Protein 2VM9 (pdb70)

Structure (mmCIF, N/CA/C/O backbone):
data_2VM9
#
_entry.id   2VM9
#
_cell.length_a   81.833
_cell.length_b   81.833
_cell.length_c   257.823
_cell.angle_alpha   90.00
_cell.angle_beta   90.00
_cell.angle_gamma   120.00
#
_symmetry.space_group_name_H-M   'H 3 2'
#
loop_
_entity.id
_entity.type
_entity.pdbx_description
1 polymer DISCOIDIN-2
2 non-polymer 'CALCIUM ION'
3 non-polymer (4S)-2-METHYL-2,4-PENTANEDIOL
4 non-polymer 'PHOSPHATE ION'
5 non-polymer 'CHLORIDE ION'
6 water water
#
loop_
_atom_site.group_PDB
_atom_site.id
_atom_site.type_symbol
_atom_site.label_atom_id
_atom_site.label_alt_id
_atom_site.label_comp_id
_atom_site.label_asym_id
_atom_site.label_entity_id
_atom_site.label_seq_id
_atom_site.pdbx_PDB_ins_code
_atom_site.Cartn_x
_atom_site.Cartn_y
_atom_site.Cartn_z
_atom_site.occupancy
_atom_site.B_iso_or_equiv
_atom_site.auth_seq_id
_atom_site.auth_comp_id
_atom_site.auth_asym_id
_atom_site.auth_atom_id
_atom_site.pdbx_PDB_model_num
ATOM 1 N N . GLY A 1 6 ? 15.904 14.819 58.668 1.00 26.17 6 GLY A N 1
ATOM 2 C CA . GLY A 1 6 ? 15.269 14.077 57.534 1.00 24.96 6 GLY A CA 1
ATOM 3 C C . GLY A 1 6 ? 15.235 12.564 57.694 1.00 23.56 6 GLY A C 1
ATOM 4 O O . GLY A 1 6 ? 15.304 11.816 56.708 1.00 26.00 6 GLY A O 1
ATOM 5 N N . SER A 1 7 ? 15.200 12.088 58.927 1.00 21.05 7 SER A N 1
ATOM 6 C CA . SER A 1 7 ? 14.787 10.709 59.151 1.00 17.54 7 SER A CA 1
ATOM 7 C C . SER A 1 7 ? 13.552 10.841 60.023 1.00 15.19 7 SER A C 1
ATOM 8 O O . SER A 1 7 ? 13.283 11.915 60.566 1.00 15.72 7 SER A O 1
ATOM 11 N N . VAL A 1 8 ? 12.790 9.766 60.150 1.00 11.75 8 VAL A N 1
ATOM 12 C CA . VAL A 1 8 ? 11.575 9.782 60.967 1.00 9.83 8 VAL A CA 1
ATOM 13 C C . VAL A 1 8 ? 11.889 9.148 62.324 1.00 8.41 8 VAL A C 1
ATOM 14 O O . VAL A 1 8 ? 12.440 8.058 62.361 1.00 8.87 8 VAL A O 1
ATOM 18 N N . SER A 1 9 ? 11.508 9.822 63.410 1.00 7.81 9 SER A N 1
ATOM 19 C CA A SER A 1 9 ? 11.583 9.285 64.767 0.70 7.11 9 SER A CA 1
ATOM 20 C CA B SER A 1 9 ? 11.593 9.249 64.754 0.30 7.21 9 SER A CA 1
ATOM 21 C C . SER A 1 9 ? 10.325 8.435 64.965 1.00 7.31 9 SER A C 1
ATOM 22 O O . SER A 1 9 ? 9.243 8.978 65.175 1.00 7.46 9 SER A O 1
ATOM 27 N N . CYS A 1 10 ? 10.466 7.119 64.858 1.00 6.62 10 CYS A N 1
ATOM 28 C CA . CYS A 1 10 ? 9.306 6.231 64.789 1.00 6.74 10 CYS A CA 1
ATOM 29 C C . CYS A 1 10 ? 8.450 6.252 66.051 1.00 6.81 10 CYS A C 1
ATOM 30 O O . CYS A 1 10 ? 7.238 6.370 65.955 1.00 7.11 10 CYS A O 1
ATOM 33 N N . LEU A 1 11 ? 9.072 6.104 67.225 1.00 6.53 11 LEU A N 1
ATOM 34 C CA . LEU A 1 11 ? 8.301 6.072 68.471 1.00 7.42 11 LEU A CA 1
ATOM 35 C C . LEU A 1 11 ? 7.682 7.441 68.762 1.00 7.34 11 LEU A C 1
ATOM 36 O O . LEU A 1 11 ? 6.536 7.514 69.201 1.00 7.29 11 LEU A O 1
ATOM 41 N N . ALA A 1 12 ? 8.416 8.520 68.471 1.00 6.94 12 ALA A N 1
ATOM 42 C CA . ALA A 1 12 ? 7.913 9.873 68.749 1.00 8.12 12 ALA A CA 1
ATOM 43 C C . ALA A 1 12 ? 6.626 10.099 67.963 1.00 8.00 12 ALA A C 1
ATOM 44 O O . ALA A 1 12 ? 5.709 10.747 68.445 1.00 8.14 12 ALA A O 1
ATOM 46 N N . ASN A 1 13 ? 6.578 9.536 66.760 1.00 7.26 13 ASN A N 1
ATOM 47 C CA . ASN A 1 13 ? 5.433 9.707 65.877 1.00 6.95 13 ASN A CA 1
ATOM 48 C C . ASN A 1 13 ? 4.372 8.624 66.034 1.00 7.77 13 ASN A C 1
ATOM 49 O O . ASN A 1 13 ? 3.387 8.600 65.277 1.00 7.38 13 ASN A O 1
ATOM 54 N N . ALA A 1 14 ? 4.561 7.745 67.020 1.00 7.42 14 ALA A N 1
ATOM 55 C CA . ALA A 1 14 ? 3.616 6.661 67.315 1.00 7.75 14 ALA A CA 1
ATOM 56 C C . ALA A 1 14 ? 3.395 5.741 66.091 1.00 8.04 14 ALA A C 1
ATOM 57 O O . ALA A 1 14 ? 2.277 5.375 65.753 1.00 8.35 14 ALA A O 1
ATOM 59 N N . LEU A 1 15 ? 4.481 5.406 65.402 1.00 7.24 15 LEU A N 1
ATOM 60 C CA . LEU A 1 15 ? 4.381 4.603 64.179 1.00 7.10 15 LEU A CA 1
ATOM 61 C C . LEU A 1 15 ? 4.546 3.099 64.407 1.00 7.96 15 LEU A C 1
ATOM 62 O O . LEU A 1 15 ? 4.266 2.301 63.499 1.00 9.28 15 LEU A O 1
ATOM 67 N N . LEU A 1 16 ? 5.048 2.708 65.575 1.00 6.79 16 LEU A N 1
ATOM 68 C CA . LEU A 1 16 ? 5.354 1.303 65.816 1.00 7.20 16 LEU A CA 1
ATOM 69 C C . LEU A 1 16 ? 4.648 0.801 67.071 1.00 8.11 16 LEU A C 1
ATOM 70 O O . LEU A 1 16 ? 4.526 1.538 68.039 1.00 10.35 16 LEU A O 1
ATOM 75 N N . ASN A 1 17 ? 4.159 -0.431 67.028 1.00 8.04 17 ASN A N 1
ATOM 76 C CA . ASN A 1 17 ? 3.644 -1.114 68.207 1.00 7.86 17 ASN A CA 1
ATOM 77 C C . ASN A 1 17 ? 4.882 -1.641 68.963 1.00 7.82 17 ASN A C 1
ATOM 78 O O . ASN A 1 17 ? 5.837 -2.108 68.323 1.00 7.33 17 ASN A O 1
ATOM 83 N N . LEU A 1 18 ? 4.868 -1.562 70.292 1.00 6.51 18 LEU A N 1
ATOM 84 C CA . LEU A 1 18 ? 5.980 -2.111 71.108 1.00 6.60 18 LEU A CA 1
ATOM 85 C C . LEU A 1 18 ? 5.472 -3.253 71.974 1.00 6.66 18 LEU A C 1
ATOM 86 O O . LEU A 1 18 ? 4.357 -3.194 72.527 1.00 6.86 18 LEU A O 1
ATOM 91 N N . ARG A 1 19 ? 6.299 -4.275 72.117 1.00 5.90 19 ARG A N 1
ATOM 92 C CA . ARG A 1 19 ? 5.993 -5.386 73.004 1.00 6.53 19 ARG A CA 1
ATOM 93 C C . ARG A 1 19 ? 7.255 -5.801 73.739 1.00 6.17 19 ARG A C 1
ATOM 94 O O . ARG A 1 19 ? 8.208 -6.292 73.122 1.00 7.20 19 ARG A O 1
ATOM 102 N N . SER A 1 20 ? 7.259 -5.653 75.053 1.00 6.67 20 SER A N 1
ATOM 103 C CA . SER A 1 20 ? 8.394 -6.146 75.845 1.00 5.70 20 SER A CA 1
ATOM 104 C C . SER A 1 20 ? 8.233 -7.628 76.224 1.00 6.26 20 SER A C 1
ATOM 105 O O . SER A 1 20 ? 7.116 -8.187 76.260 1.00 5.67 20 SER A O 1
ATOM 108 N N . SER A 1 21 ? 9.368 -8.242 76.564 1.00 5.88 21 SER A N 1
ATOM 109 C CA . SER A 1 21 ? 9.419 -9.606 77.061 1.00 5.51 21 SER A CA 1
ATOM 110 C C . SER A 1 21 ? 8.716 -9.644 78.444 1.00 6.33 21 SER A C 1
ATOM 111 O O . SER A 1 21 ? 7.778 -10.417 78.657 1.00 5.98 21 SER A O 1
ATOM 114 N N . THR A 1 22 ? 9.192 -8.815 79.381 1.00 5.39 22 THR A N 1
ATOM 115 C CA . THR A 1 22 ? 8.574 -8.680 80.708 1.00 4.91 22 THR A CA 1
ATOM 116 C C . THR A 1 22 ? 8.720 -7.210 81.118 1.00 5.27 22 THR A C 1
ATOM 117 O O . THR A 1 22 ? 9.574 -6.482 80.555 1.00 4.66 22 THR A O 1
ATOM 121 N N . ASP A 1 23 ? 7.900 -6.808 82.093 1.00 5.34 23 ASP A N 1
ATOM 122 C CA . ASP A 1 23 ? 7.900 -5.439 82.654 1.00 4.88 23 ASP A CA 1
ATOM 123 C C . ASP A 1 23 ? 7.990 -5.598 84.163 1.00 5.42 23 ASP A C 1
ATOM 124 O O . ASP A 1 23 ? 7.255 -6.398 84.746 1.00 4.78 23 ASP A O 1
ATOM 129 N N . TYR A 1 24 ? 8.851 -4.814 84.809 1.00 4.49 24 TYR A N 1
ATOM 130 C CA . TYR A 1 24 ? 8.888 -4.868 86.269 1.00 5.37 24 TYR A CA 1
ATOM 131 C C . TYR A 1 24 ? 7.477 -4.707 86.848 1.00 5.14 24 TYR A C 1
ATOM 132 O O . TYR A 1 24 ? 7.082 -5.398 87.800 1.00 5.60 24 TYR A O 1
ATOM 141 N N . ASN A 1 25 ? 6.728 -3.777 86.254 1.00 5.17 25 ASN A N 1
ATOM 142 C CA . ASN A 1 25 ? 5.267 -3.735 86.351 1.00 4.76 25 ASN A CA 1
ATOM 143 C C . ASN A 1 25 ? 4.823 -2.707 85.311 1.00 4.27 25 ASN A C 1
ATOM 144 O O . ASN A 1 25 ? 5.633 -2.244 84.513 1.00 3.79 25 ASN A O 1
ATOM 149 N N . ALA A 1 26 ? 3.533 -2.391 85.279 1.00 4.70 26 ALA A N 1
ATOM 150 C CA . ALA A 1 26 ? 3.013 -1.537 84.191 1.00 3.93 26 ALA A CA 1
ATOM 151 C C . ALA A 1 26 ? 3.593 -0.135 84.303 1.00 4.03 26 ALA A C 1
ATOM 152 O O . ALA A 1 26 ? 3.748 0.547 83.297 1.00 4.03 26 ALA A O 1
ATOM 154 N N . ASP A 1 27 ? 3.912 0.308 85.527 1.00 4.63 27 ASP A N 1
ATOM 155 C CA . ASP A 1 27 ? 4.591 1.590 85.677 1.00 4.49 27 ASP A CA 1
ATOM 156 C C . ASP A 1 27 ? 6.078 1.588 85.224 1.00 4.39 27 ASP A C 1
ATOM 157 O O . ASP A 1 27 ? 6.725 2.619 85.274 1.00 4.55 27 ASP A O 1
ATOM 162 N N . HIS A 1 28 ? 6.566 0.446 84.721 1.00 4.06 28 HIS A N 1
ATOM 163 C CA . HIS A 1 28 ? 7.897 0.366 84.089 1.00 4.51 28 HIS A CA 1
ATOM 164 C C . HIS A 1 28 ? 7.772 -0.190 82.655 1.00 4.75 28 HIS A C 1
ATOM 165 O O . HIS A 1 28 ? 8.737 -0.747 82.111 1.00 5.04 28 HIS A O 1
ATOM 172 N N . GLY A 1 29 ? 6.600 -0.013 82.034 1.00 4.56 29 GLY A N 1
ATOM 173 C CA . GLY A 1 29 ? 6.334 -0.626 80.713 1.00 4.77 29 GLY A CA 1
ATOM 174 C C . GLY A 1 29 ? 6.968 0.092 79.532 1.00 3.86 29 GLY A C 1
ATOM 175 O O . GLY A 1 29 ? 7.534 1.188 79.683 1.00 4.09 29 GLY A O 1
ATOM 176 N N . VAL A 1 30 ? 6.848 -0.511 78.348 1.00 4.09 30 VAL A N 1
ATOM 177 C CA . VAL A 1 30 ? 7.415 0.076 77.124 1.00 4.59 30 VAL A CA 1
ATOM 178 C C . VAL A 1 30 ? 6.835 1.452 76.802 1.00 4.71 30 VAL A C 1
ATOM 179 O O . VAL A 1 30 ? 7.462 2.230 76.100 1.00 5.53 30 VAL A O 1
ATOM 183 N N . LYS A 1 31 ? 5.648 1.766 77.335 1.00 4.88 31 LYS A N 1
ATOM 184 C CA . LYS A 1 31 ? 5.052 3.073 77.099 1.00 5.12 31 LYS A CA 1
ATOM 185 C C . LYS A 1 31 ? 5.941 4.188 77.714 1.00 5.25 31 LYS A C 1
ATOM 186 O O . LYS A 1 31 ? 5.818 5.369 77.350 1.00 6.41 31 LYS A O 1
ATOM 192 N N . ASN A 1 32 ? 6.862 3.802 78.602 1.00 4.62 32 ASN A N 1
ATOM 193 C CA . ASN A 1 32 ? 7.761 4.787 79.235 1.00 5.50 32 ASN A CA 1
ATOM 194 C C . ASN A 1 32 ? 9.165 4.769 78.616 1.00 5.64 32 ASN A C 1
ATOM 195 O O . ASN A 1 32 ? 10.123 5.262 79.228 1.00 5.94 32 ASN A O 1
ATOM 200 N N . SER A 1 33 ? 9.275 4.213 77.412 1.00 5.76 33 SER A N 1
ATOM 201 C CA . SER A 1 33 ? 10.600 3.921 76.859 1.00 5.92 33 SER A CA 1
ATOM 202 C C . SER A 1 33 ? 11.100 4.899 75.802 1.00 6.06 33 SER A C 1
ATOM 203 O O . SER A 1 33 ? 12.203 4.721 75.299 1.00 5.89 33 SER A O 1
ATOM 206 N N . ILE A 1 34 ? 10.302 5.883 75.412 1.00 5.12 34 ILE A N 1
ATOM 207 C CA . ILE A 1 34 ? 10.803 6.772 74.355 1.00 6.52 34 ILE A CA 1
ATOM 208 C C . ILE A 1 34 ? 12.061 7.536 74.794 1.00 5.82 34 ILE A C 1
ATOM 209 O O . ILE A 1 34 ? 12.189 7.961 75.960 1.00 4.34 34 ILE A O 1
ATOM 214 N N . LEU A 1 35 ? 12.979 7.714 73.852 1.00 5.43 35 LEU A N 1
ATOM 215 C CA . LEU A 1 35 ? 14.174 8.539 74.060 1.00 6.29 35 LEU A CA 1
ATOM 216 C C . LEU A 1 35 ? 13.791 9.849 74.737 1.00 6.05 35 LEU A C 1
ATOM 217 O O . LEU A 1 35 ? 12.809 10.505 74.315 1.00 6.26 35 LEU A O 1
ATOM 222 N N . ASN A 1 36 ? 14.546 10.212 75.783 1.00 6.60 36 ASN A N 1
ATOM 223 C CA . ASN A 1 36 ? 14.366 11.465 76.546 1.00 7.20 36 ASN A CA 1
ATOM 224 C C . ASN A 1 36 ? 13.060 11.559 77.361 1.00 7.31 36 ASN A C 1
ATOM 225 O O . ASN A 1 36 ? 12.702 12.633 77.893 1.00 7.79 36 ASN A O 1
ATOM 230 N N . PHE A 1 37 ? 12.357 10.433 77.457 1.00 6.88 37 PHE A N 1
ATOM 231 C CA . PHE A 1 37 ? 11.157 10.368 78.276 1.00 6.27 37 PHE A CA 1
ATOM 232 C C . PHE A 1 37 ? 11.463 10.882 79.665 1.00 7.47 37 PHE A C 1
ATOM 233 O O . PHE A 1 37 ? 12.439 10.461 80.294 1.00 6.67 37 PHE A O 1
ATOM 241 N N A SER A 1 38 ? 10.639 11.804 80.148 0.50 7.00 38 SER A N 1
ATOM 242 N N B SER A 1 38 ? 10.603 11.784 80.131 0.50 7.18 38 SER A N 1
ATOM 243 C CA A SER A 1 38 ? 10.765 12.256 81.525 0.50 7.33 38 SER A CA 1
ATOM 244 C CA B SER A 1 38 ? 10.738 12.412 81.432 0.50 7.64 38 SER A CA 1
ATOM 245 C C A SER A 1 38 ? 9.395 12.662 82.028 0.50 7.73 38 SER A C 1
ATOM 246 C C B SER A 1 38 ? 9.323 12.550 81.995 0.50 8.01 38 SER A C 1
ATOM 247 O O A SER A 1 38 ? 8.556 13.157 81.262 0.50 8.11 38 SER A O 1
ATOM 248 O O B SER A 1 38 ? 8.364 12.710 81.225 0.50 8.51 38 SER A O 1
ATOM 253 N N . ASN A 1 39 ? 9.161 12.446 83.311 1.00 6.79 39 ASN A N 1
ATOM 254 C CA . ASN A 1 39 ? 7.843 12.731 83.869 1.00 6.93 39 ASN A CA 1
ATOM 255 C C . ASN A 1 39 ? 7.988 13.635 85.102 1.00 7.87 39 ASN A C 1
ATOM 256 O O . ASN A 1 39 ? 8.938 14.451 85.146 1.00 8.11 39 ASN A O 1
ATOM 261 N N . SER A 1 40 ? 7.077 13.548 86.064 1.00 8.83 40 SER A N 1
ATOM 262 C CA . SER A 1 40 ? 7.102 14.510 87.160 1.00 9.97 40 SER A CA 1
ATOM 263 C C . SER A 1 40 ? 8.388 14.386 87.973 1.00 12.11 40 SER A C 1
ATOM 264 O O . SER A 1 40 ? 8.880 13.271 88.220 1.00 11.01 40 SER A O 1
ATOM 267 N N . LYS A 1 41 ? 8.921 15.535 88.385 1.00 13.94 41 LYS A N 1
ATOM 268 C CA . LYS A 1 41 ? 10.047 15.529 89.321 1.00 17.22 41 LYS A CA 1
ATOM 269 C C . LYS A 1 41 ? 9.624 15.449 90.789 1.00 18.66 41 LYS A C 1
ATOM 270 O O . LYS A 1 41 ? 10.485 15.336 91.672 1.00 20.17 41 LYS A O 1
ATOM 276 N N . ASP A 1 42 ? 8.315 15.436 91.037 1.00 18.67 42 ASP A N 1
ATOM 277 C CA . ASP A 1 42 ? 7.765 15.315 92.365 1.00 19.91 42 ASP A CA 1
ATOM 278 C C . ASP A 1 42 ? 8.255 14.018 93.006 1.00 20.55 42 ASP A C 1
ATOM 279 O O . ASP A 1 42 ? 7.850 12.922 92.616 1.00 20.41 42 ASP A O 1
ATOM 284 N N . ALA A 1 43 ? 9.135 14.142 93.998 1.00 21.30 43 ALA A N 1
ATOM 285 C CA . ALA A 1 43 ? 9.706 12.953 94.634 1.00 21.73 43 ALA A CA 1
ATOM 286 C C . ALA A 1 43 ? 8.727 12.231 95.576 1.00 21.47 43 ALA A C 1
ATOM 287 O O . ALA A 1 43 ? 9.010 11.114 96.060 1.00 23.43 43 ALA A O 1
ATOM 289 N N . SER A 1 44 ? 7.563 12.828 95.799 1.00 20.27 44 SER A N 1
ATOM 290 C CA . SER A 1 44 ? 6.573 12.293 96.738 1.00 19.15 44 SER A CA 1
ATOM 291 C C . SER A 1 44 ? 5.595 11.271 96.156 1.00 17.94 44 SER A C 1
ATOM 292 O O . SER A 1 44 ? 4.751 10.717 96.871 1.00 17.27 44 SER A O 1
ATOM 295 N N . ARG A 1 45 ? 5.684 11.038 94.852 1.00 16.17 45 ARG A N 1
ATOM 296 C CA . ARG A 1 45 ? 4.801 10.083 94.207 1.00 14.84 45 ARG A CA 1
ATOM 297 C C . ARG A 1 45 ? 5.535 9.471 93.024 1.00 13.86 45 ARG A C 1
ATOM 298 O O . ARG A 1 45 ? 6.418 10.102 92.444 1.00 15.10 45 ARG A O 1
ATOM 306 N N . PHE A 1 46 ? 5.165 8.246 92.683 1.00 11.49 46 PHE A N 1
ATOM 307 C CA . PHE A 1 46 ? 5.800 7.529 91.586 1.00 10.11 46 PHE A CA 1
ATOM 308 C C . PHE A 1 46 ? 4.824 7.476 90.413 1.00 9.33 46 PHE A C 1
ATOM 309 O O . PHE A 1 46 ? 3.769 6.851 90.501 1.00 9.71 46 PHE A O 1
ATOM 317 N N . ASP A 1 47 ? 5.184 8.152 89.328 1.00 7.45 47 ASP A N 1
ATOM 318 C CA . ASP A 1 47 ? 4.341 8.186 88.141 1.00 6.41 47 ASP A CA 1
ATOM 319 C C . ASP A 1 47 ? 4.880 7.274 87.021 1.00 6.27 47 ASP A C 1
ATOM 320 O O . ASP A 1 47 ? 4.391 7.311 85.880 1.00 6.44 47 ASP A O 1
ATOM 325 N N . GLY A 1 48 ? 5.866 6.459 87.365 1.00 6.07 48 GLY A N 1
ATOM 326 C CA . GLY A 1 48 ? 6.468 5.524 86.426 1.00 5.63 48 GLY A CA 1
ATOM 327 C C . GLY A 1 48 ? 7.954 5.780 86.259 1.00 5.35 48 GLY A C 1
ATOM 328 O O . GLY A 1 48 ? 8.434 6.903 86.469 1.00 5.05 48 GLY A O 1
ATOM 329 N N . SER A 1 49 ? 8.692 4.725 85.888 1.00 4.53 49 SER A N 1
ATOM 330 C CA . SER A 1 49 ? 10.114 4.860 85.611 1.00 4.41 49 SER A CA 1
ATOM 331 C C . SER A 1 49 ? 10.278 5.642 84.317 1.00 4.79 49 SER A C 1
ATOM 332 O O . SER A 1 49 ? 9.448 5.537 83.374 1.00 4.84 49 SER A O 1
ATOM 335 N N . GLU A 1 50 ? 11.353 6.408 84.260 1.00 5.06 50 GLU A N 1
ATOM 336 C CA . GLU A 1 50 ? 11.740 7.063 83.013 1.00 4.49 50 GLU A CA 1
ATOM 337 C C . GLU A 1 5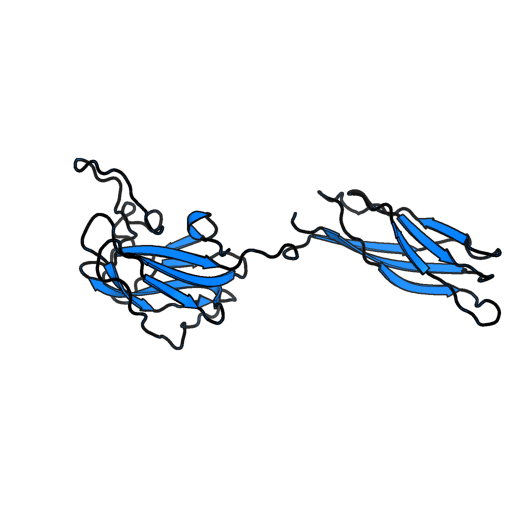0 ? 12.551 6.065 82.173 1.00 4.30 50 GLU A C 1
ATOM 338 O O . GLU A 1 50 ? 13.759 6.248 81.902 1.00 4.65 50 GLU A O 1
ATOM 344 N N . SER A 1 51 ? 11.893 4.962 81.820 1.00 4.65 51 SER A N 1
ATOM 345 C CA . SER A 1 51 ? 12.502 3.852 81.085 1.00 4.92 51 SER A CA 1
ATOM 346 C C . SER A 1 51 ? 11.446 2.756 80.938 1.00 4.99 51 SER A C 1
ATOM 347 O O . SER A 1 51 ? 10.488 2.690 81.712 1.00 5.18 51 SER A O 1
ATOM 350 N N . TRP A 1 52 ? 11.656 1.863 79.980 1.00 3.80 52 TRP A N 1
ATOM 351 C CA . TRP A 1 52 ? 11.114 0.508 80.157 1.00 3.93 52 TRP A CA 1
ATOM 352 C C . TRP A 1 52 ? 12.082 -0.188 81.123 1.00 4.56 52 TRP A C 1
ATOM 353 O O . TRP A 1 52 ? 13.312 -0.046 80.982 1.00 5.40 52 TRP A O 1
ATOM 364 N N . SER A 1 53 ? 11.554 -0.957 82.075 1.00 3.85 53 SER A N 1
ATOM 365 C CA . SER A 1 53 ? 12.432 -1.816 82.905 1.00 4.39 53 SER A CA 1
ATOM 366 C C . SER A 1 53 ? 11.855 -3.233 82.914 1.00 4.23 53 SER A C 1
ATOM 367 O O . SER A 1 53 ? 10.652 -3.407 83.213 1.00 4.89 53 SER 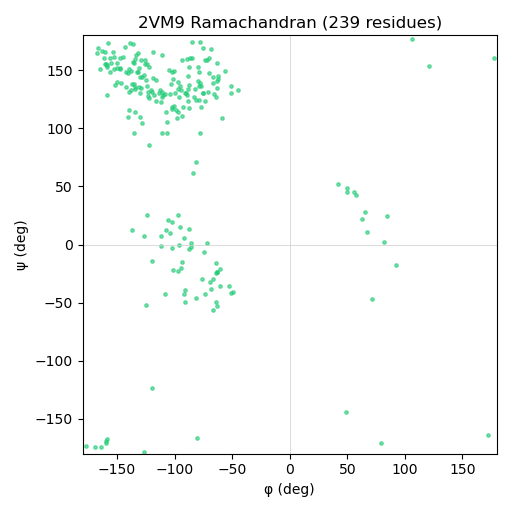A O 1
ATOM 370 N N . SER A 1 54 ? 12.695 -4.236 82.630 1.00 4.70 54 SER A N 1
ATOM 371 C CA . SER A 1 54 ? 12.216 -5.618 82.578 1.00 4.93 54 SER A CA 1
ATOM 372 C C . SER A 1 54 ? 11.813 -6.102 83.980 1.00 4.94 54 SER A C 1
ATOM 373 O O . SER A 1 54 ? 12.113 -5.463 84.988 1.00 4.55 54 SER A O 1
ATOM 376 N N . SER A 1 55 ? 11.144 -7.250 84.038 1.00 5.69 55 SER A N 1
ATOM 377 C CA . SER A 1 55 ? 10.938 -7.898 85.328 1.00 5.97 55 SER A CA 1
ATOM 378 C C . SER A 1 55 ? 12.060 -8.898 85.651 1.00 6.32 55 SER A C 1
ATOM 379 O O . SER A 1 55 ? 12.659 -8.870 86.735 1.00 7.05 55 SER A O 1
ATOM 382 N N . VAL A 1 56 ? 12.340 -9.763 84.688 1.00 6.14 56 VAL A N 1
ATOM 383 C CA . VAL A 1 56 ? 13.398 -10.779 84.778 1.00 6.16 56 VAL A CA 1
ATOM 384 C C . VAL A 1 56 ? 14.710 -10.177 84.304 1.00 6.07 56 VAL A C 1
ATOM 385 O O . VAL A 1 56 ? 14.744 -9.452 83.317 1.00 6.22 56 VAL A O 1
ATOM 389 N N . LEU A 1 57 ? 15.784 -10.470 85.035 1.00 5.54 57 LEU A N 1
ATOM 390 C CA . LEU A 1 57 ? 17.108 -10.022 84.642 1.00 5.60 57 LEU A CA 1
ATOM 391 C C . LEU A 1 57 ? 17.853 -11.237 84.126 1.00 5.84 57 LEU A C 1
ATOM 392 O O . LEU A 1 57 ? 18.223 -12.135 84.888 1.00 6.67 57 LEU A O 1
ATOM 397 N N . ASP A 1 58 ? 17.988 -11.288 82.817 1.00 5.93 58 ASP A N 1
ATOM 398 C CA . ASP A 1 58 ? 18.774 -12.332 82.157 1.00 6.84 58 ASP A CA 1
ATOM 399 C C . ASP A 1 58 ? 19.130 -11.820 80.765 1.00 6.68 58 ASP A C 1
ATOM 400 O O . ASP A 1 58 ? 18.915 -10.642 80.490 1.00 7.31 58 ASP A O 1
ATOM 405 N N . LYS A 1 59 ? 19.652 -12.701 79.902 1.00 6.67 59 LYS A N 1
ATOM 406 C CA . LYS A 1 59 ? 20.059 -12.277 78.546 1.00 7.36 59 LYS A CA 1
ATOM 407 C C . LYS A 1 59 ? 18.986 -12.506 77.485 1.00 7.42 59 LYS A C 1
ATOM 408 O O . LYS A 1 59 ? 19.262 -12.393 76.272 1.00 8.70 59 LYS A O 1
ATOM 414 N N . ASN A 1 60 ? 17.756 -12.749 77.947 1.00 7.07 60 ASN A N 1
ATOM 415 C CA . ASN A 1 60 ? 16.618 -13.115 77.086 1.00 7.48 60 ASN A CA 1
ATOM 416 C C . ASN A 1 60 ? 15.514 -12.057 76.985 1.00 6.55 60 ASN A C 1
ATOM 417 O O . ASN A 1 60 ? 14.433 -12.338 76.439 1.00 6.58 60 ASN A O 1
ATOM 422 N N . GLN A 1 61 ? 15.751 -10.877 77.556 1.00 5.25 61 GLN A N 1
ATOM 423 C CA . GLN A 1 61 ? 14.726 -9.819 77.541 1.00 5.37 61 GLN A CA 1
ATOM 424 C C . GLN A 1 61 ? 14.815 -9.042 76.230 1.00 5.19 61 GLN A C 1
ATOM 425 O O . GLN A 1 61 ? 15.833 -9.082 75.547 1.00 4.68 61 GLN A O 1
ATOM 431 N N . PHE A 1 62 ? 13.745 -8.335 75.879 1.00 4.96 62 PHE A N 1
ATOM 432 C CA . PHE A 1 62 ? 13.730 -7.604 74.610 1.00 4.95 62 PHE A CA 1
ATOM 433 C C . PHE A 1 62 ? 12.569 -6.651 74.579 1.00 5.49 62 PHE A C 1
ATOM 434 O O . PHE A 1 62 ? 11.633 -6.797 75.360 1.00 5.54 62 PHE A O 1
ATOM 442 N N . ILE A 1 63 ? 12.622 -5.713 73.635 1.00 4.62 63 ILE A N 1
ATOM 443 C CA . ILE A 1 63 ? 11.401 -5.060 73.154 1.00 5.07 63 ILE A CA 1
ATOM 444 C C . ILE A 1 63 ? 11.361 -5.292 71.652 1.00 5.17 63 ILE A C 1
ATOM 445 O O . ILE A 1 63 ? 12.362 -5.068 70.957 1.00 4.95 63 ILE A O 1
ATOM 450 N N . VAL A 1 64 ? 10.209 -5.740 71.170 1.00 5.90 64 VAL A N 1
ATOM 451 C CA . VAL A 1 64 ? 9.932 -5.843 69.741 1.00 6.00 64 VAL A CA 1
ATOM 452 C C . VAL A 1 64 ? 9.158 -4.601 69.336 1.00 6.31 64 VAL A C 1
ATOM 453 O O . VAL A 1 64 ? 8.225 -4.203 70.040 1.00 6.09 64 VAL A O 1
ATOM 457 N N . ALA A 1 65 ? 9.571 -3.995 68.223 1.00 5.43 65 ALA A N 1
ATOM 458 C CA . ALA A 1 65 ? 8.870 -2.858 67.615 1.00 6.23 65 ALA A CA 1
ATOM 459 C C . ALA A 1 65 ? 8.404 -3.286 66.238 1.00 7.33 65 ALA A C 1
ATOM 460 O O . ALA A 1 65 ? 9.206 -3.813 65.450 1.00 8.02 65 ALA A O 1
ATOM 462 N N . GLY A 1 66 ? 7.120 -3.096 65.939 1.00 6.73 66 GLY A N 1
ATOM 463 C CA . GLY A 1 66 ? 6.626 -3.599 64.673 1.00 7.06 66 GLY A CA 1
ATOM 464 C C . GLY A 1 66 ? 5.519 -2.774 64.054 1.00 7.34 66 GLY A C 1
ATOM 465 O O . GLY A 1 66 ? 4.834 -1.990 64.742 1.00 6.52 66 GLY A O 1
ATOM 466 N N . SER A 1 67 ? 5.356 -2.970 62.751 1.00 7.66 67 SER A N 1
ATOM 467 C CA . SER A 1 67 ? 4.166 -2.549 62.033 1.00 9.03 67 SER A CA 1
ATOM 468 C C . SER A 1 67 ? 4.198 -3.241 60.665 1.00 9.13 67 SER A C 1
ATOM 469 O O . SER A 1 67 ? 5.212 -3.831 60.290 1.00 9.25 67 SER A O 1
ATOM 472 N N . ASP A 1 68 ? 3.080 -3.177 59.931 1.00 10.50 68 ASP A N 1
ATOM 473 C CA . ASP A 1 68 ? 2.979 -3.808 58.590 1.00 11.51 68 ASP A CA 1
ATOM 474 C C . ASP A 1 68 ? 3.882 -3.256 57.504 1.00 12.15 68 ASP A C 1
ATOM 475 O O . ASP A 1 68 ? 4.128 -3.937 56.503 1.00 12.61 68 ASP A O 1
ATOM 480 N N . SER A 1 69 ? 4.307 -2.008 57.645 1.00 11.82 69 SER A N 1
ATOM 481 C CA . SER A 1 69 ? 5.037 -1.357 56.558 1.00 12.41 69 SER A CA 1
ATOM 482 C C . SER A 1 69 ? 6.478 -1.829 56.536 1.00 11.97 69 SER A C 1
ATOM 483 O O . SER A 1 69 ? 7.056 -2.170 57.577 1.00 11.23 69 SER A O 1
ATOM 486 N N . VAL A 1 70 ? 7.047 -1.879 55.347 1.00 11.71 70 VAL A N 1
ATOM 487 C CA . VAL A 1 70 ? 8.470 -2.151 55.221 1.00 12.43 70 VAL A CA 1
ATOM 488 C C . VAL A 1 70 ? 9.177 -0.858 55.582 1.00 12.87 70 VAL A C 1
ATOM 489 O O . VAL A 1 70 ? 8.973 0.172 54.942 1.00 13.66 70 VAL A O 1
ATOM 493 N N . LYS A 1 71 ? 9.981 -0.901 56.637 1.00 12.02 71 LYS A N 1
ATOM 494 C CA . LYS A 1 71 ? 10.729 0.280 57.066 1.00 11.37 71 LYS A CA 1
ATOM 495 C C . LYS A 1 71 ? 12.175 0.097 56.655 1.00 9.86 71 LYS A C 1
ATOM 496 O O . LYS A 1 71 ? 12.663 -1.025 56.559 1.00 9.48 71 LYS A O 1
ATOM 502 N N . HIS A 1 72 ? 12.838 1.214 56.396 1.00 9.95 72 HIS A N 1
ATOM 503 C CA . HIS A 1 72 ? 14.266 1.236 56.169 1.00 10.34 72 HIS A CA 1
ATOM 504 C C . HIS A 1 72 ? 14.864 1.951 57.368 1.00 9.48 72 HIS A C 1
ATOM 505 O O . HIS A 1 72 ? 14.874 3.190 57.415 1.00 9.22 72 HIS A O 1
ATOM 512 N N . PHE A 1 73 ? 15.314 1.170 58.355 1.00 9.20 73 PHE A N 1
ATOM 513 C CA . PHE A 1 73 ? 15.851 1.751 59.572 1.00 8.49 73 PHE A CA 1
ATOM 514 C C . PHE A 1 73 ? 17.270 2.224 59.349 1.00 9.04 73 PHE A C 1
ATOM 515 O O . PHE A 1 73 ? 18.124 1.428 58.940 1.00 10.77 73 PHE A O 1
ATOM 523 N N . VAL A 1 74 ? 17.509 3.503 59.625 1.00 8.83 74 VAL A N 1
ATOM 524 C CA . VAL A 1 74 ? 18.832 4.113 59.417 1.00 8.61 74 VAL A CA 1
ATOM 525 C C . VAL A 1 74 ? 19.646 4.264 60.705 1.00 8.52 74 VAL A C 1
ATOM 526 O O . VAL A 1 74 ? 20.875 4.393 60.662 1.00 7.96 74 VAL A O 1
ATOM 530 N N . ALA A 1 75 ? 18.969 4.277 61.858 1.00 6.93 75 ALA A N 1
ATOM 531 C CA . ALA A 1 75 ? 19.711 4.351 63.119 1.00 6.30 75 ALA A CA 1
ATOM 532 C C . ALA A 1 75 ? 18.851 3.906 64.272 1.00 7.12 75 ALA A C 1
ATOM 533 O O . ALA A 1 75 ? 17.605 3.848 64.160 1.00 6.62 75 ALA A O 1
ATOM 535 N N . ILE A 1 76 ? 19.537 3.559 65.361 1.00 6.35 76 ILE A N 1
ATOM 536 C CA . ILE A 1 76 ? 18.874 3.352 66.653 1.00 6.69 76 ILE A CA 1
ATOM 537 C C . ILE A 1 76 ? 19.628 4.188 67.681 1.00 6.24 76 ILE A C 1
ATOM 538 O O . ILE A 1 76 ? 20.865 4.305 67.611 1.00 7.14 76 ILE A O 1
ATOM 543 N N . SER A 1 77 ? 18.901 4.757 68.643 1.00 5.24 77 SER A N 1
ATOM 544 C CA . SER A 1 77 ? 19.523 5.452 69.748 1.00 5.18 77 SER A CA 1
ATOM 545 C C . SER A 1 77 ? 19.021 4.814 71.036 1.00 5.44 77 SER A C 1
ATOM 546 O O . SER A 1 77 ? 17.832 4.538 71.141 1.00 4.89 77 SER A O 1
ATOM 549 N N . THR A 1 78 ? 19.918 4.586 71.984 1.00 4.67 78 THR A N 1
ATOM 550 C CA . THR A 1 78 ? 19.523 4.099 73.318 1.00 4.93 78 THR A CA 1
ATOM 551 C C . THR A 1 78 ? 20.063 5.021 74.406 1.00 4.88 78 THR A C 1
ATOM 552 O O . THR A 1 78 ? 21.044 5.747 74.223 1.00 5.70 78 THR A O 1
ATOM 556 N N . GLN A 1 79 ? 19.419 4.933 75.560 1.00 4.69 79 GLN A N 1
ATOM 557 C CA . GLN A 1 79 ? 19.696 5.773 76.682 1.00 5.30 79 GLN A CA 1
ATOM 558 C C . GLN A 1 79 ? 19.370 4.921 77.904 1.00 4.53 79 GLN A C 1
ATOM 559 O O . GLN A 1 79 ? 18.585 3.960 77.843 1.00 4.67 79 GLN A O 1
ATOM 565 N N . GLY A 1 80 ? 19.970 5.263 79.029 1.00 5.13 80 GLY A N 1
ATOM 566 C CA . GLY A 1 80 ? 19.604 4.590 80.252 1.00 3.92 80 GLY A CA 1
ATOM 567 C C . GLY A 1 80 ? 18.309 5.157 80.843 1.00 4.61 80 GLY A C 1
ATOM 568 O O . GLY A 1 80 ? 17.528 5.886 80.188 1.00 5.06 80 GLY A O 1
ATOM 569 N N . ARG A 1 81 ? 18.091 4.783 82.085 1.00 3.95 81 ARG A N 1
ATOM 570 C CA . ARG A 1 81 ? 16.893 5.189 82.824 1.00 4.01 81 ARG A CA 1
ATOM 571 C C . ARG A 1 81 ? 17.059 6.580 83.407 1.00 5.14 81 ARG A C 1
ATOM 572 O O . ARG A 1 81 ? 18.088 6.877 84.036 1.00 5.28 81 ARG A O 1
ATOM 580 N N . GLY A 1 82 ? 16.045 7.432 83.251 1.00 5.09 82 GLY A N 1
ATOM 581 C CA . GLY A 1 82 ? 16.195 8.832 83.706 1.00 5.73 82 GLY A CA 1
ATOM 582 C C . GLY A 1 82 ? 16.265 9.057 85.216 1.00 6.71 82 GLY A C 1
ATOM 583 O O . GLY A 1 82 ? 16.978 9.964 85.670 1.00 7.00 82 GLY A O 1
ATOM 584 N N . ASP A 1 83 ? 15.576 8.228 86.001 1.00 6.92 83 ASP A N 1
ATOM 585 C CA . ASP A 1 83 ? 15.323 8.506 87.415 1.00 6.55 83 ASP A CA 1
ATOM 586 C C . ASP A 1 83 ? 16.054 7.577 88.407 1.00 7.31 83 ASP A C 1
ATOM 587 O O . ASP A 1 83 ? 15.911 7.735 89.631 1.00 8.11 83 ASP A O 1
ATOM 592 N N . HIS A 1 84 ? 16.816 6.614 87.892 1.00 7.41 84 HIS A N 1
ATOM 593 C CA . HIS A 1 84 ? 17.642 5.719 88.750 1.00 7.76 84 HIS A CA 1
ATOM 594 C C . HIS A 1 84 ? 18.844 5.226 87.957 1.00 6.87 84 HIS A C 1
ATOM 595 O O . HIS A 1 84 ? 18.826 5.282 86.741 1.00 5.83 84 HIS A O 1
ATOM 602 N N . ASP A 1 85 ? 19.869 4.749 88.659 1.00 6.33 85 ASP A N 1
ATOM 603 C CA . ASP A 1 85 ? 21.132 4.370 88.025 1.00 6.31 85 ASP A CA 1
ATOM 604 C C . ASP A 1 85 ? 21.035 2.975 87.410 1.00 5.89 85 ASP A C 1
ATOM 605 O O . ASP A 1 85 ? 21.628 2.016 87.913 1.00 4.59 85 ASP A O 1
ATOM 610 N N . GLN A 1 86 ? 20.274 2.876 86.322 1.00 5.26 86 GLN A N 1
ATOM 611 C CA . GLN A 1 86 ? 20.105 1.606 85.607 1.00 4.71 86 GLN A CA 1
ATOM 612 C C . GLN A 1 86 ? 20.232 1.918 84.146 1.00 5.06 86 GLN A C 1
ATOM 613 O O . GLN A 1 86 ? 19.695 2.939 83.679 1.00 5.53 86 GLN A O 1
ATOM 619 N N . TRP A 1 87 ? 20.937 1.064 83.406 1.00 4.86 87 TRP A N 1
ATOM 620 C CA . TRP A 1 87 ? 21.099 1.280 81.968 1.00 4.72 87 TRP A CA 1
ATOM 621 C C . TRP A 1 87 ? 21.600 -0.007 81.307 1.00 4.23 87 TRP A C 1
ATOM 622 O O . TRP A 1 87 ? 22.261 -0.835 81.950 1.00 4.91 87 TRP A O 1
ATOM 633 N N . VAL A 1 88 ? 21.251 -0.187 80.039 1.00 3.99 88 VAL A N 1
ATOM 634 C CA . VAL A 1 88 ? 21.769 -1.320 79.292 1.00 4.10 88 VAL A CA 1
ATOM 635 C C . VAL A 1 88 ? 23.140 -0.976 78.746 1.00 4.86 88 VAL A C 1
ATOM 636 O O . VAL A 1 88 ? 23.298 0.037 78.079 1.00 4.85 88 VAL A O 1
ATOM 640 N N . THR A 1 89 ? 24.134 -1.832 79.023 1.00 4.16 89 THR A N 1
ATOM 641 C CA . THR A 1 89 ? 25.508 -1.542 78.628 1.00 5.44 89 THR A CA 1
ATOM 642 C C . THR A 1 89 ? 25.886 -2.179 77.283 1.00 4.92 89 THR A C 1
ATOM 643 O O . THR A 1 89 ? 26.861 -1.763 76.646 1.00 5.73 89 THR A O 1
ATOM 647 N N . SER A 1 90 ? 25.152 -3.208 76.848 1.00 5.40 90 SER A N 1
ATOM 648 C CA . SER A 1 90 ? 25.363 -3.774 75.515 1.00 5.43 90 SER A CA 1
ATOM 649 C C . SER A 1 90 ? 24.111 -4.511 75.093 1.00 5.69 90 SER A C 1
ATOM 650 O O . SER A 1 90 ? 23.351 -4.975 75.948 1.00 5.38 90 SER A O 1
ATOM 653 N N . TYR A 1 91 ? 23.916 -4.617 73.787 1.00 5.78 91 TYR A N 1
ATOM 654 C CA . TYR A 1 91 ? 22.764 -5.361 73.286 1.00 6.04 91 TYR A CA 1
ATOM 655 C C . TYR A 1 91 ? 23.023 -5.918 71.887 1.00 5.84 91 TYR A C 1
ATOM 656 O O . TYR A 1 91 ? 23.983 -5.522 71.198 1.00 6.57 91 TYR A O 1
ATOM 665 N N . LYS A 1 92 ? 22.158 -6.849 71.500 1.00 6.06 92 LYS A N 1
ATOM 666 C CA . LYS A 1 92 ? 22.075 -7.367 70.134 1.00 7.20 92 LYS A CA 1
ATOM 667 C C . LYS A 1 92 ? 20.764 -6.888 69.508 1.00 7.22 92 LYS A C 1
ATOM 668 O O . LYS A 1 92 ? 19.833 -6.445 70.209 1.00 6.63 92 LYS A O 1
ATOM 674 N N . LEU A 1 93 ? 20.704 -6.967 68.185 1.00 7.26 93 LEU A N 1
ATOM 675 C CA . LEU A 1 93 ? 19.495 -6.598 67.452 1.00 7.67 93 LEU A CA 1
ATOM 676 C C . LEU A 1 93 ? 19.106 -7.758 66.563 1.00 8.03 93 LEU A C 1
ATOM 677 O O . LEU A 1 93 ? 19.972 -8.445 66.002 1.00 7.73 93 LEU A O 1
ATOM 682 N N A ARG A 1 94 ? 17.798 -7.969 66.463 0.50 8.13 94 ARG A N 1
ATOM 683 N N B ARG A 1 94 ? 17.803 -8.005 66.469 0.50 8.21 94 ARG A N 1
ATOM 684 C CA A ARG A 1 94 ? 17.223 -8.949 65.556 0.50 8.20 94 ARG A CA 1
ATOM 685 C CA B ARG A 1 94 ? 17.262 -8.982 65.528 0.50 8.31 94 ARG A CA 1
ATOM 686 C C A ARG A 1 94 ? 16.180 -8.228 64.723 0.50 8.15 94 ARG A C 1
ATOM 687 C C B ARG A 1 94 ? 16.130 -8.315 64.766 0.50 8.28 94 ARG A C 1
ATOM 688 O O A ARG A 1 94 ? 15.598 -7.224 65.160 0.50 7.68 94 ARG A O 1
ATOM 689 O O B ARG A 1 94 ? 15.436 -7.442 65.294 0.50 7.87 94 ARG A O 1
ATOM 704 N N . TYR A 1 95 ? 15.919 -8.733 63.528 1.00 8.38 95 TYR A N 1
ATOM 705 C CA . TYR A 1 95 ? 14.838 -8.153 62.741 1.00 8.27 95 TYR A CA 1
ATOM 706 C C . TYR A 1 95 ? 14.262 -9.159 61.787 1.00 8.35 95 TYR A C 1
ATOM 707 O O . TYR A 1 95 ? 14.826 -10.243 61.591 1.00 8.01 95 TYR A O 1
ATOM 716 N N . THR A 1 96 ? 13.133 -8.773 61.204 1.00 8.10 96 THR A N 1
ATOM 717 C CA . THR A 1 96 ? 12.443 -9.611 60.236 1.00 7.75 96 THR A CA 1
ATOM 718 C C . THR A 1 96 ? 11.785 -8.735 59.196 1.00 8.30 96 THR A C 1
ATOM 719 O O . THR A 1 96 ? 11.190 -7.691 59.487 1.00 7.51 96 THR A O 1
ATOM 723 N N . LEU A 1 97 ? 11.888 -9.188 57.958 1.00 9.45 97 LEU A N 1
ATOM 724 C CA . LEU A 1 97 ? 11.171 -8.528 56.872 1.00 10.22 97 LEU A CA 1
ATOM 725 C C . LEU A 1 97 ? 9.785 -9.175 56.667 1.00 10.34 97 LEU A C 1
ATOM 726 O O . LEU A 1 97 ? 8.788 -8.461 56.498 1.00 11.13 97 LEU A O 1
ATOM 731 N N . ASP A 1 98 ? 9.712 -10.501 56.714 1.00 10.05 98 ASP A N 1
ATOM 732 C CA . ASP A 1 98 ? 8.436 -11.193 56.431 1.00 11.36 98 ASP A CA 1
ATOM 733 C C . ASP A 1 98 ? 7.615 -11.571 57.673 1.00 11.36 98 ASP A C 1
ATOM 734 O O . ASP A 1 98 ? 6.515 -12.142 57.551 1.00 10.98 98 ASP A O 1
ATOM 739 N N . ASN A 1 99 ? 8.141 -11.252 58.859 1.00 10.42 99 ASN A N 1
ATOM 740 C CA . ASN A 1 99 ? 7.483 -11.608 60.136 1.00 10.02 99 ASN A CA 1
ATOM 741 C C . ASN A 1 99 ? 7.340 -13.122 60.381 1.00 11.38 99 ASN A C 1
ATOM 742 O O . ASN A 1 99 ? 6.514 -13.561 61.172 1.00 11.46 99 ASN A O 1
ATOM 747 N N . VAL A 1 100 ? 8.177 -13.898 59.702 1.00 11.98 100 VAL A N 1
ATOM 748 C CA . VAL A 1 100 ? 8.247 -15.332 59.889 1.00 13.16 100 VAL A CA 1
ATOM 749 C C . VAL A 1 100 ? 9.708 -15.684 60.213 1.00 13.55 100 VAL A C 1
ATOM 750 O O . VAL A 1 100 ? 9.990 -16.347 61.205 1.00 14.73 100 VAL A O 1
ATOM 754 N N . ASN A 1 101 ? 10.619 -15.214 59.363 1.00 13.49 101 ASN A N 1
ATOM 755 C CA . ASN A 1 101 ? 12.045 -15.483 59.481 1.00 13.86 101 ASN A CA 1
ATOM 756 C C . ASN A 1 101 ? 12.767 -14.282 60.074 1.00 12.84 101 ASN A C 1
ATOM 757 O O . ASN A 1 101 ? 12.748 -13.191 59.502 1.00 12.17 101 ASN A O 1
ATOM 762 N N . TRP A 1 102 ? 13.379 -14.507 61.235 1.00 12.58 102 TRP A N 1
ATOM 763 C CA . TRP A 1 102 ? 14.142 -13.477 61.933 1.00 12.04 102 TRP A CA 1
ATOM 764 C C . TRP A 1 102 ? 15.625 -13.684 61.713 1.00 13.30 102 TRP A C 1
ATOM 765 O O . TRP A 1 102 ? 16.090 -14.825 61.627 1.00 13.79 102 TRP A O 1
ATOM 776 N N . VAL A 1 103 ? 16.348 -12.582 61.575 1.00 13.72 103 VAL A N 1
ATOM 777 C CA . VAL A 1 103 ? 17.785 -12.643 61.456 1.00 14.93 103 VAL A CA 1
ATOM 778 C C . VAL A 1 103 ? 18.428 -11.760 62.495 1.00 14.95 103 VAL A C 1
ATOM 779 O O . VAL A 1 103 ? 17.824 -10.813 62.978 1.00 12.76 103 VAL A O 1
ATOM 783 N N . GLU A 1 104 ? 19.664 -12.100 62.841 1.00 15.31 104 GLU A N 1
ATOM 784 C CA A GLU A 1 104 ? 20.469 -11.318 63.757 0.50 15.39 104 GLU A CA 1
ATOM 785 C CA B GLU A 1 104 ? 20.415 -11.270 63.758 0.50 15.58 104 GLU A CA 1
ATOM 786 C C . GLU A 1 104 ? 21.185 -10.217 62.985 1.00 15.02 104 GLU A C 1
ATOM 787 O O . GLU A 1 104 ? 21.736 -10.475 61.906 1.00 15.37 104 GLU A O 1
ATOM 798 N N . TYR A 1 105 ? 21.169 -8.998 63.507 1.00 12.71 105 TYR A N 1
ATOM 799 C CA . TYR A 1 105 ? 21.876 -7.912 62.864 1.00 12.42 105 TYR A CA 1
ATOM 800 C C . TYR A 1 105 ? 23.400 -8.159 62.901 1.00 12.74 105 TYR A C 1
ATOM 801 O O . TYR A 1 105 ? 23.957 -8.464 63.945 1.00 11.33 105 TYR A O 1
ATOM 810 N N . ASN A 1 106 ? 24.050 -8.036 61.747 1.00 14.36 106 ASN A N 1
ATOM 811 C CA . ASN A 1 106 ? 25.512 -8.147 61.668 1.00 15.62 106 ASN A CA 1
ATOM 812 C C . ASN A 1 106 ? 26.062 -9.385 62.364 1.00 16.37 106 ASN A C 1
ATOM 813 O O . ASN A 1 106 ? 26.979 -9.296 63.201 1.00 16.51 106 ASN A O 1
ATOM 818 N N . ASN A 1 107 ? 25.453 -10.533 62.063 1.00 17.58 107 ASN A N 1
ATOM 819 C CA A ASN A 1 107 ? 25.905 -11.819 62.602 0.50 18.34 107 ASN A CA 1
ATOM 820 C CA B ASN A 1 107 ? 25.882 -11.832 62.606 0.50 18.42 107 ASN A CA 1
ATOM 821 C C . ASN A 1 107 ? 25.895 -11.935 64.128 1.00 18.30 107 ASN A C 1
ATOM 822 O O . ASN A 1 107 ? 26.705 -12.673 64.713 1.00 18.93 107 ASN A O 1
ATOM 831 N N . GLY A 1 108 ? 24.984 -11.211 64.770 1.00 16.80 108 GLY A N 1
ATOM 832 C CA . GLY A 1 108 ? 24.841 -11.280 66.216 1.00 15.33 108 GLY A CA 1
ATOM 833 C C . GLY A 1 108 ? 25.812 -10.369 66.936 1.00 14.70 108 GLY A C 1
ATOM 834 O O . GLY A 1 108 ? 26.099 -10.588 68.117 1.00 14.57 108 GLY A O 1
ATOM 835 N N . GLU A 1 109 ? 26.262 -9.323 66.242 1.00 13.92 109 GLU A N 1
ATOM 836 C CA . GLU A 1 109 ? 27.181 -8.332 66.805 1.00 14.84 109 GLU A CA 1
ATOM 837 C C . GLU A 1 109 ? 26.655 -7.831 68.130 1.00 13.14 109 GLU A C 1
ATOM 838 O O . GLU A 1 109 ? 25.487 -7.451 68.238 1.00 12.52 109 GLU A O 1
ATOM 844 N N . ILE A 1 110 ? 27.518 -7.825 69.147 1.00 12.44 110 ILE A N 1
ATOM 845 C CA . ILE A 1 110 ? 27.130 -7.212 70.419 1.00 12.78 110 ILE A CA 1
ATOM 846 C C . ILE A 1 110 ? 27.479 -5.728 70.315 1.00 12.41 110 ILE A C 1
ATOM 847 O O . ILE A 1 110 ? 28.650 -5.373 70.152 1.00 13.43 110 ILE A O 1
ATOM 852 N N . ILE A 1 111 ? 26.467 -4.876 70.401 1.00 10.32 111 ILE A N 1
ATOM 853 C CA . ILE A 1 111 ? 26.630 -3.429 70.266 1.00 9.49 111 ILE A CA 1
ATOM 854 C C . ILE A 1 111 ? 26.905 -2.816 71.622 1.00 9.23 111 ILE A C 1
ATOM 855 O O . ILE A 1 111 ? 26.193 -3.087 72.593 1.00 7.99 111 ILE A O 1
ATOM 860 N N . ASN A 1 112 ? 27.967 -2.026 71.704 1.00 8.93 112 ASN A N 1
ATOM 861 C CA . ASN A 1 112 ? 28.279 -1.368 72.968 1.00 9.38 112 ASN A CA 1
ATOM 862 C C . ASN A 1 112 ? 27.317 -0.213 73.180 1.00 8.19 112 ASN A C 1
ATOM 863 O O . ASN A 1 112 ? 27.107 0.597 72.272 1.00 9.14 112 ASN A O 1
ATOM 868 N N . ALA A 1 113 ? 26.714 -0.150 74.359 1.00 6.52 113 ALA A N 1
ATOM 869 C CA . ALA A 1 113 ? 25.651 0.810 74.557 1.00 6.16 113 ALA A CA 1
ATOM 870 C C . ALA A 1 113 ? 25.962 1.807 75.664 1.00 6.29 113 ALA A C 1
ATOM 871 O O . ALA A 1 113 ? 26.998 2.490 75.612 1.00 7.23 113 ALA A O 1
ATOM 873 N N . ASN A 1 114 ? 25.087 1.897 76.664 1.00 5.13 114 ASN A N 1
ATOM 874 C CA . ASN A 1 114 ? 25.137 3.026 77.586 1.00 5.01 114 ASN A CA 1
ATOM 875 C C . ASN A 1 114 ? 26.030 2.837 78.809 1.00 5.44 114 ASN A C 1
ATOM 876 O O . ASN A 1 114 ? 26.377 1.704 79.166 1.00 5.84 114 ASN A O 1
ATOM 881 N N . LYS A 1 115 ? 26.419 3.956 79.422 1.00 5.14 115 LYS A N 1
ATOM 882 C CA . LYS A 1 115 ? 27.271 3.928 80.607 1.00 5.64 115 LYS A CA 1
ATOM 883 C C . LYS A 1 115 ? 26.784 4.921 81.668 1.00 5.20 115 LYS A C 1
ATOM 884 O O . LYS A 1 115 ? 27.480 5.212 82.651 1.00 4.76 115 LYS A O 1
ATOM 890 N N . ASP A 1 116 ? 25.576 5.449 81.482 1.00 4.60 116 ASP A N 1
ATOM 891 C CA . ASP A 1 116 ? 24.998 6.400 82.457 1.00 5.70 116 ASP A CA 1
ATOM 892 C C . ASP A 1 116 ? 23.497 6.517 82.189 1.00 5.16 116 ASP A C 1
ATOM 893 O O . ASP A 1 116 ? 22.972 5.793 81.340 1.00 5.34 116 ASP A O 1
ATOM 898 N N . ARG A 1 117 ? 22.826 7.429 82.901 1.00 5.98 117 ARG A N 1
ATOM 899 C CA . ARG A 1 117 ? 21.368 7.545 82.782 1.00 5.50 117 ARG A CA 1
ATOM 900 C C . ARG A 1 117 ? 20.909 8.180 81.482 1.00 6.59 117 ARG A C 1
ATOM 901 O O . ARG A 1 117 ? 19.910 7.734 80.906 1.00 5.47 117 ARG A O 1
ATOM 909 N N . ASN A 1 118 ? 21.598 9.252 81.055 1.00 6.37 118 ASN A N 1
ATOM 910 C CA . ASN A 1 118 ? 21.002 10.174 80.070 1.00 7.33 118 ASN A CA 1
ATOM 911 C C . ASN A 1 118 ? 21.713 10.342 78.756 1.00 7.28 118 ASN A C 1
ATOM 912 O O . ASN A 1 118 ? 21.147 10.939 77.826 1.00 7.03 118 ASN A O 1
ATOM 917 N N . SER A 1 119 ? 22.968 9.897 78.658 1.00 6.51 119 SER A N 1
ATOM 918 C CA . SER A 1 119 ? 23.698 10.162 77.423 1.00 6.32 119 SER A CA 1
ATOM 919 C C . SER A 1 119 ? 23.204 9.199 76.354 1.00 6.89 119 SER A C 1
ATOM 920 O O . SER A 1 119 ? 22.965 8.021 76.609 1.00 7.01 119 SER A O 1
ATOM 923 N N . ILE A 1 120 ? 23.004 9.739 75.167 1.00 6.73 120 ILE A N 1
ATOM 924 C CA . ILE A 1 120 ? 22.455 8.962 74.065 1.00 7.69 120 ILE A CA 1
ATOM 925 C C . ILE A 1 120 ? 23.572 8.268 73.302 1.00 8.01 120 ILE A C 1
ATOM 926 O O . ILE A 1 120 ? 24.603 8.880 72.975 1.00 9.14 120 ILE A O 1
ATOM 931 N N . VAL A 1 121 ? 23.375 6.992 73.008 1.00 7.08 121 VAL A N 1
ATOM 932 C CA . VAL A 1 121 ? 24.311 6.250 72.150 1.00 7.35 121 VAL A CA 1
ATOM 933 C C . VAL A 1 121 ? 23.576 5.834 70.892 1.00 7.28 121 VAL A C 1
ATOM 934 O O . VAL A 1 121 ? 22.546 5.183 70.962 1.00 6.75 121 VAL A O 1
ATOM 938 N N . THR A 1 122 ? 24.114 6.237 69.7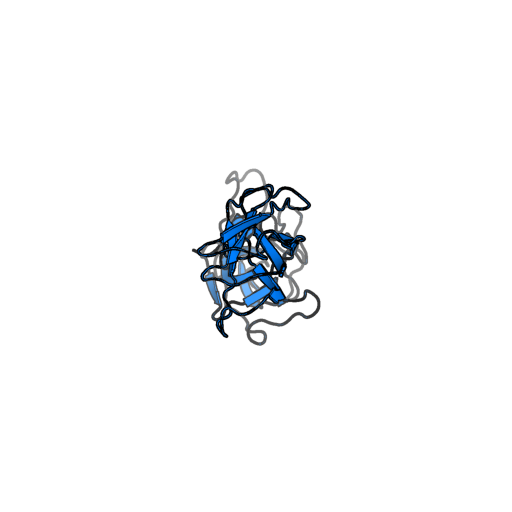41 1.00 8.12 122 THR A N 1
ATOM 939 C CA . THR A 1 122 ? 23.436 6.025 68.453 1.00 8.39 122 THR A CA 1
ATOM 940 C C . THR A 1 122 ? 24.311 5.183 67.553 1.00 10.05 122 THR A C 1
ATOM 941 O O . THR A 1 122 ? 25.542 5.418 67.444 1.00 10.50 122 THR A O 1
ATOM 945 N N . ILE A 1 123 ? 23.684 4.184 66.955 1.00 9.74 123 ILE A N 1
ATOM 946 C CA . ILE A 1 123 ? 24.278 3.302 65.984 1.00 11.74 123 ILE A CA 1
ATOM 947 C C . ILE A 1 123 ? 23.588 3.564 64.657 1.00 11.49 123 ILE A C 1
ATOM 948 O O . ILE A 1 123 ? 22.355 3.591 64.582 1.00 10.51 123 ILE A O 1
ATOM 953 N N . ASN A 1 124 ? 24.397 3.756 63.617 1.00 12.00 124 ASN A N 1
ATOM 954 C CA . ASN A 1 124 ? 23.884 4.008 62.291 1.00 12.08 124 ASN A CA 1
ATOM 955 C C . ASN A 1 124 ? 23.988 2.762 61.455 1.00 12.42 124 ASN A C 1
ATOM 956 O O . ASN A 1 124 ? 25.000 2.049 61.519 1.00 12.77 124 ASN A O 1
ATOM 961 N N . PHE A 1 125 ? 22.949 2.488 60.677 1.00 11.99 125 PHE A N 1
ATOM 962 C CA . PHE A 1 125 ? 22.928 1.289 59.839 1.00 12.96 125 PHE A CA 1
ATOM 963 C C . PHE A 1 125 ? 23.230 1.679 58.406 1.00 13.64 125 PHE A C 1
ATOM 964 O O . PHE A 1 125 ? 22.457 2.407 57.773 1.00 13.52 125 PHE A O 1
ATOM 972 N N . ASN A 1 126 ? 24.348 1.149 57.914 1.00 14.61 126 ASN A N 1
ATOM 973 C CA . ASN A 1 126 ? 24.814 1.370 56.558 1.00 16.74 126 ASN A CA 1
ATOM 974 C C . ASN A 1 126 ? 25.097 -0.007 55.958 1.00 16.57 126 ASN A C 1
ATOM 975 O O . ASN A 1 126 ? 26.084 -0.630 56.334 1.00 17.25 126 ASN A O 1
ATOM 980 N N . PRO A 1 127 ? 24.224 -0.514 55.065 1.00 16.51 127 PRO A N 1
ATOM 981 C CA . PRO A 1 127 ? 22.990 0.059 54.578 1.00 16.15 127 PRO A CA 1
ATOM 982 C C . PRO A 1 127 ? 21.880 -0.046 55.626 1.00 14.61 127 PRO A C 1
ATOM 983 O O . PRO A 1 127 ? 22.043 -0.761 56.619 1.00 13.86 127 PRO A O 1
ATOM 987 N N . PRO A 1 128 ? 20.761 0.650 55.380 1.00 14.74 128 PRO A N 1
ATOM 988 C CA . PRO A 1 128 ? 19.616 0.578 56.290 1.00 13.55 128 PRO A CA 1
ATOM 989 C C . PRO A 1 128 ? 19.155 -0.858 56.482 1.00 13.62 128 PRO A C 1
ATOM 990 O O . PRO A 1 128 ? 19.286 -1.709 55.592 1.00 13.30 128 PRO A O 1
ATOM 994 N N . ILE A 1 129 ? 18.623 -1.124 57.660 1.00 12.03 129 ILE A N 1
ATOM 995 C CA . ILE A 1 129 ? 17.974 -2.397 57.913 1.00 11.21 129 ILE A CA 1
ATOM 996 C C . ILE A 1 129 ? 16.575 -2.309 57.345 1.00 10.30 129 ILE A C 1
ATOM 997 O O . ILE A 1 129 ? 15.806 -1.448 57.725 1.00 10.24 129 ILE A O 1
ATOM 1002 N N . LYS A 1 130 ? 16.249 -3.246 56.465 1.00 10.27 130 LYS A N 1
ATOM 1003 C CA . LYS A 1 130 ? 14.951 -3.327 55.832 1.00 10.46 130 LYS A CA 1
ATOM 1004 C C . LYS A 1 130 ? 14.123 -4.357 56.619 1.00 9.76 130 LYS A C 1
ATOM 1005 O O . LYS A 1 130 ? 14.456 -5.548 56.662 1.00 9.69 130 LYS A O 1
ATOM 1011 N N . ALA A 1 131 ? 13.070 -3.883 57.276 1.00 8.65 131 ALA A N 1
ATOM 1012 C CA . ALA A 1 131 ? 12.348 -4.742 58.220 1.00 8.01 131 ALA A CA 1
ATOM 1013 C C . ALA A 1 131 ? 10.922 -4.261 58.488 1.00 8.11 131 ALA A C 1
ATOM 1014 O O . ALA A 1 131 ? 10.630 -3.075 58.384 1.00 8.88 131 ALA A O 1
ATOM 1016 N N . ARG A 1 132 ? 10.051 -5.205 58.833 1.00 8.13 132 ARG A N 1
ATOM 1017 C CA . ARG A 1 132 ? 8.726 -4.894 59.374 1.00 7.78 132 ARG A CA 1
ATOM 1018 C C . ARG A 1 132 ? 8.791 -4.829 60.887 1.00 7.84 132 ARG A C 1
ATOM 1019 O O . ARG A 1 132 ? 8.183 -3.954 61.463 1.00 8.10 132 ARG A O 1
ATOM 1027 N N . SER A 1 133 ? 9.559 -5.730 61.506 1.00 7.10 133 SER A N 1
ATOM 1028 C CA . SER A 1 133 ? 9.722 -5.706 62.969 1.00 6.75 133 SER A CA 1
ATOM 1029 C C . SER A 1 133 ? 11.183 -5.808 63.350 1.00 6.38 133 SER A C 1
ATOM 1030 O O . SER A 1 133 ? 11.986 -6.421 62.633 1.00 7.11 133 SER A O 1
ATOM 1033 N N . ILE A 1 134 ? 11.533 -5.183 64.463 1.00 5.23 134 ILE A N 1
ATOM 1034 C CA . ILE A 1 134 ? 12.920 -5.172 64.910 1.00 5.67 134 ILE A CA 1
ATOM 1035 C C . ILE A 1 134 ? 12.882 -5.324 66.427 1.00 5.38 134 ILE A C 1
ATOM 1036 O O . ILE A 1 134 ? 11.919 -4.872 67.056 1.00 6.93 134 ILE A O 1
ATOM 1041 N N . ALA A 1 135 ? 13.878 -5.982 67.016 1.00 6.15 135 ALA A N 1
ATOM 1042 C CA . ALA A 1 135 ? 13.850 -6.205 68.472 1.00 5.36 135 ALA A CA 1
ATOM 1043 C C . ALA A 1 135 ? 15.219 -5.867 69.023 1.00 6.15 135 ALA A C 1
ATOM 1044 O O . ALA A 1 135 ? 16.242 -6.312 68.461 1.00 6.28 135 ALA A O 1
ATOM 1046 N N . ILE A 1 136 ? 15.225 -5.108 70.122 1.00 5.61 136 ILE A N 1
ATOM 1047 C CA . ILE A 1 136 ? 16.433 -4.876 70.898 1.00 5.63 136 ILE A CA 1
ATOM 1048 C C . ILE A 1 136 ? 16.515 -5.949 71.977 1.00 5.56 136 ILE A C 1
ATOM 1049 O O . ILE A 1 136 ? 15.522 -6.223 72.676 1.00 5.32 136 ILE A O 1
ATOM 1054 N N . HIS A 1 137 ? 17.687 -6.587 72.063 1.00 5.29 137 HIS A N 1
ATOM 1055 C CA . HIS A 1 137 ? 17.925 -7.731 72.957 1.00 5.43 137 HIS A CA 1
ATOM 1056 C C . HIS A 1 137 ? 19.091 -7.380 73.887 1.00 5.64 137 HIS A C 1
ATOM 1057 O O . HIS A 1 137 ? 20.250 -7.650 73.558 1.00 6.04 137 HIS A O 1
ATOM 1064 N N . PRO A 1 138 ? 18.797 -6.694 75.011 1.00 6.08 138 PRO A N 1
ATOM 1065 C CA . PRO A 1 138 ? 19.845 -6.340 75.976 1.00 6.00 138 PRO A CA 1
ATOM 1066 C C . PRO A 1 138 ? 20.666 -7.563 76.362 1.00 6.46 138 PRO A C 1
ATOM 1067 O O . PRO A 1 138 ? 20.107 -8.658 76.578 1.00 6.65 138 PRO A O 1
ATOM 1071 N N . GLN A 1 139 ? 21.986 -7.385 76.410 1.00 6.41 139 GLN A N 1
ATOM 1072 C CA . GLN A 1 139 ? 22.854 -8.491 76.805 1.00 7.00 139 GLN A CA 1
ATOM 1073 C C . GLN A 1 139 ? 23.459 -8.294 78.180 1.00 6.28 139 GLN A C 1
ATOM 1074 O O . GLN A 1 139 ? 23.589 -9.247 78.932 1.00 6.89 139 GLN A O 1
ATOM 1080 N N . THR A 1 140 ? 23.906 -7.071 78.470 1.00 5.46 140 THR A N 1
ATOM 1081 C CA . THR A 1 140 ? 24.503 -6.775 79.770 1.00 5.41 140 THR A CA 1
ATOM 1082 C C . THR A 1 140 ? 23.900 -5.445 80.268 1.00 5.47 140 THR A C 1
ATOM 1083 O O . THR A 1 140 ? 23.383 -4.647 79.476 1.00 5.49 140 THR A O 1
ATOM 1087 N N . TYR A 1 141 ? 23.979 -5.203 81.560 1.00 4.43 141 TYR A N 1
ATOM 1088 C CA . TYR A 1 141 ? 23.295 -4.037 82.117 1.00 4.92 141 TYR A CA 1
ATOM 1089 C C . TYR A 1 141 ? 23.988 -3.605 83.401 1.00 4.98 141 TYR A C 1
ATOM 1090 O O . TYR A 1 141 ? 24.679 -4.394 84.049 1.00 4.32 141 TYR A O 1
ATOM 1099 N N . ASN A 1 142 ? 23.803 -2.326 83.737 1.00 4.86 142 ASN A N 1
ATOM 1100 C CA . ASN A 1 142 ? 24.189 -1.807 85.045 1.00 6.22 142 ASN A CA 1
ATOM 1101 C C . ASN A 1 142 ? 22.937 -1.770 85.884 1.00 5.14 142 ASN A C 1
ATOM 1102 O O . ASN A 1 142 ? 22.008 -1.020 85.568 1.00 5.37 142 ASN A O 1
ATOM 1107 N N . ASN A 1 143 ? 22.929 -2.579 86.943 1.00 4.60 143 ASN A N 1
ATOM 1108 C CA . ASN A 1 143 ? 21.846 -2.636 87.937 1.00 4.26 143 ASN A CA 1
ATOM 1109 C C . ASN A 1 143 ? 20.517 -3.261 87.500 1.00 5.20 143 ASN A C 1
ATOM 1110 O O . ASN A 1 143 ? 19.942 -4.060 88.228 1.00 6.03 143 ASN A O 1
ATOM 1115 N N . HIS A 1 144 ? 20.027 -2.875 86.333 1.00 4.77 144 HIS A N 1
ATOM 1116 C CA . HIS A 1 144 ? 18.758 -3.433 85.835 1.00 4.33 144 HIS A CA 1
ATOM 1117 C C . HIS A 1 144 ? 18.672 -3.227 84.342 1.00 4.73 144 HIS A C 1
ATOM 1118 O O . HIS A 1 144 ? 19.273 -2.300 83.822 1.00 5.05 144 HIS A O 1
ATOM 1125 N N . ILE A 1 145 ? 17.898 -4.073 83.665 1.00 4.02 145 ILE A N 1
ATOM 1126 C CA . ILE A 1 145 ? 17.635 -3.886 82.249 1.00 4.31 145 ILE A CA 1
ATOM 1127 C C . ILE A 1 145 ? 16.575 -2.773 82.166 1.00 4.55 145 ILE A C 1
ATOM 1128 O O . ILE A 1 145 ? 15.382 -3.019 82.311 1.00 4.61 145 ILE A O 1
ATOM 1133 N N . SER A 1 146 ? 17.057 -1.555 81.964 1.00 3.99 146 SER A N 1
ATOM 1134 C CA . SER A 1 146 ? 16.213 -0.374 81.874 1.00 3.95 146 SER A CA 1
ATOM 1135 C C . SER A 1 146 ? 16.762 0.471 80.735 1.00 4.58 146 SER A C 1
ATOM 1136 O O . SER A 1 146 ? 17.976 0.710 80.639 1.00 4.37 146 SER A O 1
ATOM 1139 N N . LEU A 1 147 ? 15.874 0.939 79.855 1.00 3.63 147 LEU A N 1
ATOM 1140 C CA . LEU A 1 147 ? 16.365 1.744 78.748 1.00 4.23 147 LEU A CA 1
ATOM 1141 C C . LEU A 1 147 ? 15.283 2.649 78.198 1.00 4.57 147 LEU A C 1
ATOM 1142 O O . LEU A 1 147 ? 14.069 2.429 78.422 1.00 4.76 147 LEU A O 1
ATOM 1147 N N . ARG A 1 148 ? 15.747 3.669 77.483 1.00 4.18 148 ARG A N 1
ATOM 1148 C CA . ARG A 1 148 ? 14.910 4.468 76.608 1.00 4.23 148 ARG A CA 1
ATOM 1149 C C . ARG A 1 148 ? 15.569 4.402 75.231 1.00 4.69 148 ARG A C 1
ATOM 1150 O O . ARG A 1 148 ? 16.760 4.139 75.133 1.00 4.75 148 ARG A O 1
ATOM 1158 N N . TRP A 1 149 ? 14.781 4.605 74.172 1.00 4.96 149 TRP A N 1
ATOM 1159 C CA . TRP A 1 149 ? 15.297 4.402 72.827 1.00 4.86 149 TRP A CA 1
ATOM 1160 C C . TRP A 1 149 ? 14.427 5.068 71.782 1.00 6.16 149 TRP A C 1
ATOM 1161 O O . TRP A 1 149 ? 13.290 5.489 72.066 1.00 5.78 149 TRP A O 1
ATOM 1172 N N . GLU A 1 150 ? 14.991 5.159 70.582 1.00 5.75 150 GLU A N 1
ATOM 1173 C CA . GLU A 1 150 ? 14.260 5.613 69.423 1.00 5.50 150 GLU A CA 1
ATOM 1174 C C . GLU A 1 150 ? 14.812 4.874 68.216 1.00 5.97 150 GLU A C 1
ATOM 1175 O O . GLU A 1 150 ? 15.983 4.448 68.191 1.00 6.16 150 GLU A O 1
ATOM 1181 N N . LEU A 1 151 ? 13.940 4.680 67.234 1.00 5.23 151 LEU A N 1
ATOM 1182 C CA . LEU A 1 151 ? 14.302 4.021 65.990 1.00 5.68 151 LEU A CA 1
ATOM 1183 C C . LEU A 1 151 ? 14.050 5.020 64.904 1.00 6.71 151 LEU A C 1
ATOM 1184 O O . LEU A 1 151 ? 12.957 5.599 64.858 1.00 6.65 151 LEU A O 1
ATOM 1189 N N . TYR A 1 152 ? 15.040 5.198 64.018 1.00 7.20 152 TYR A N 1
ATOM 1190 C CA . TYR A 1 152 ? 14.976 6.207 62.943 1.00 6.88 152 TYR A CA 1
ATOM 1191 C C . TYR A 1 152 ? 14.849 5.501 61.600 1.00 7.60 152 TYR A C 1
ATOM 1192 O O . TYR A 1 152 ? 15.589 4.558 61.327 1.00 7.40 152 TYR A O 1
ATOM 1201 N N . ALA A 1 153 ? 13.889 5.947 60.792 1.00 7.94 153 ALA A N 1
ATOM 1202 C CA . ALA A 1 153 ? 13.638 5.293 59.505 1.00 7.97 153 ALA A CA 1
ATOM 1203 C C . ALA A 1 153 ? 13.608 6.338 58.392 1.00 7.92 153 ALA A C 1
ATOM 1204 O O . ALA A 1 153 ? 13.379 7.524 58.640 1.00 7.59 153 ALA A O 1
ATOM 1206 N N . LEU A 1 154 ? 13.834 5.900 57.155 1.00 8.31 154 LEU A N 1
ATOM 1207 C CA . LEU A 1 154 ? 13.632 6.816 56.037 1.00 9.68 154 LEU A CA 1
ATOM 1208 C C . LEU A 1 154 ? 12.176 7.255 55.974 1.00 9.87 154 LEU A C 1
ATOM 1209 O O . LEU A 1 154 ? 11.295 6.468 56.243 1.00 10.16 154 LEU A O 1
ATOM 1214 N N . PRO A 1 155 ? 11.918 8.508 55.583 1.00 11.37 155 PRO A N 1
ATOM 1215 C CA . PRO A 1 155 ? 10.521 8.910 55.355 1.00 12.13 155 PRO A CA 1
ATOM 1216 C C . PRO A 1 155 ? 9.909 8.117 54.221 1.00 12.65 155 PRO A C 1
ATOM 1217 O O . PRO A 1 155 ? 10.645 7.625 53.337 1.00 12.09 155 PRO A O 1
ATOM 1221 N N . VAL A 1 156 ? 8.580 8.016 54.234 1.00 13.14 156 VAL A N 1
ATOM 1222 C CA . VAL A 1 156 ? 7.828 7.378 53.152 1.00 15.03 156 VAL A CA 1
ATOM 1223 C C . VAL A 1 156 ? 7.975 8.220 51.887 1.00 15.33 156 VAL A C 1
ATOM 1224 O O . VAL A 1 156 ? 7.988 9.441 51.940 1.00 16.10 156 VAL A O 1
ATOM 1228 N N . LYS A 1 157 ? 8.145 7.562 50.748 1.00 16.50 157 LYS A N 1
ATOM 1229 C CA . LYS A 1 157 ? 8.281 8.292 49.485 1.00 17.49 157 LYS A CA 1
ATOM 1230 C C . LYS A 1 157 ? 6.890 8.707 49.000 1.00 17.49 157 LYS A C 1
ATOM 1231 O O . LYS A 1 157 ? 5.912 8.051 49.323 1.00 16.57 157 LYS A O 1
ATOM 1237 N N . SER A 1 158 ? 6.811 9.794 48.233 1.00 19.04 158 SER A N 1
ATOM 1238 C CA . SER A 1 158 ? 5.524 10.283 47.720 1.00 21.18 158 SER A CA 1
ATOM 1239 C C . SER A 1 158 ? 4.874 9.261 46.793 1.00 21.39 158 SER A C 1
ATOM 1240 O O . SER A 1 158 ? 3.653 9.260 46.626 1.00 22.46 158 SER A O 1
ATOM 1243 N N . TYR A 1 159 ? 5.696 8.389 46.211 1.00 21.39 159 TYR A N 1
ATOM 1244 C CA . TYR A 1 159 ? 5.208 7.364 45.276 1.00 21.80 159 TYR A CA 1
ATOM 1245 C C . TYR A 1 159 ? 4.721 6.071 45.930 1.00 22.03 159 TYR A C 1
ATOM 1246 O O . TYR A 1 159 ? 4.329 5.131 45.230 1.00 22.22 159 TYR A O 1
ATOM 1255 N N . SER A 1 160 ? 4.753 5.990 47.260 1.00 21.44 160 SER A N 1
ATOM 1256 C CA . SER A 1 160 ? 4.417 4.716 47.899 1.00 21.56 160 SER A CA 1
ATOM 1257 C C . SER 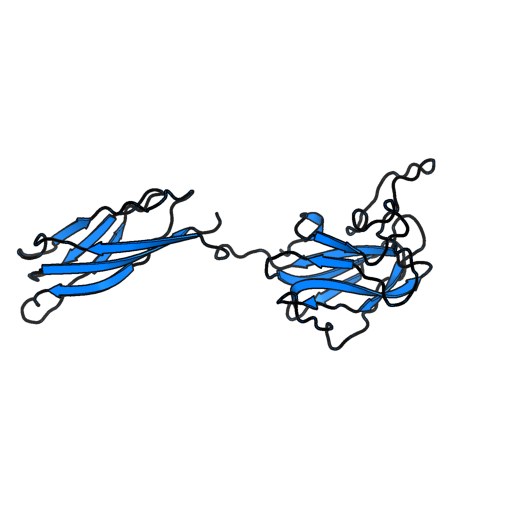A 1 160 ? 2.921 4.575 48.158 1.00 20.65 160 SER A C 1
ATOM 1258 O O . SER A 1 160 ? 2.208 5.563 48.309 1.00 19.92 160 SER A O 1
ATOM 1261 N N . ASN A 1 161 ? 2.463 3.333 48.187 1.00 20.97 161 ASN A N 1
ATOM 1262 C CA . ASN A 1 161 ? 1.065 3.014 48.488 1.00 21.81 161 ASN A CA 1
ATOM 1263 C C . ASN A 1 161 ? 0.057 3.722 47.564 1.00 21.02 161 ASN A C 1
ATOM 1264 O O . ASN A 1 161 ? -0.934 4.248 48.060 1.00 20.23 161 ASN A O 1
ATOM 1269 N N . PRO A 1 162 ? 0.285 3.735 46.229 1.00 20.10 162 PRO A N 1
ATOM 1270 C CA . PRO A 1 162 ? -0.684 4.471 45.401 1.00 19.35 162 PRO A CA 1
ATOM 1271 C C . PRO A 1 162 ? -2.016 3.717 45.313 1.00 18.91 162 PRO A C 1
ATOM 1272 O O . PRO A 1 162 ? -2.066 2.531 45.602 1.00 19.60 162 PRO A O 1
ATOM 1276 N N . SER A 1 163 ? -3.087 4.427 44.982 1.00 18.53 163 SER A N 1
ATOM 1277 C CA . SER A 1 163 ? -4.390 3.845 44.722 1.00 17.37 163 SER A CA 1
ATOM 1278 C C . SER A 1 163 ? -4.520 3.783 43.198 1.00 17.08 163 SER A C 1
ATOM 1279 O O . SER A 1 163 ? -3.950 4.620 42.488 1.00 16.17 163 SER A O 1
ATOM 1282 N N . VAL A 1 164 ? -5.255 2.786 42.716 1.00 16.07 164 VAL A N 1
ATOM 1283 C CA . VAL A 1 164 ? -5.294 2.483 41.282 1.00 16.03 164 VAL A CA 1
ATOM 1284 C C . VAL A 1 164 ? -6.712 2.071 40.877 1.00 14.81 164 VAL A C 1
ATOM 1285 O O . VAL A 1 164 ? -7.352 1.296 41.564 1.00 14.79 164 VAL A O 1
ATOM 1289 N N . GLN A 1 165 ? -7.196 2.593 39.753 1.00 13.77 165 GLN A N 1
ATOM 1290 C CA . GLN A 1 165 ? -8.381 2.027 39.114 1.00 13.44 165 GLN A CA 1
ATOM 1291 C C . GLN A 1 165 ? -8.042 1.840 37.645 1.00 12.93 165 GLN A C 1
ATOM 1292 O O . GLN A 1 165 ? -7.212 2.563 37.091 1.00 11.24 165 GLN A O 1
ATOM 1298 N N . VAL A 1 166 ? -8.692 0.870 37.026 1.00 12.03 166 VAL A N 1
ATOM 1299 C CA . VAL A 1 166 ? -8.337 0.518 35.665 1.00 12.07 166 VAL A CA 1
ATOM 1300 C C . VAL A 1 166 ? -9.599 0.388 34.817 1.00 11.74 166 VAL A C 1
ATOM 1301 O O . VAL A 1 166 ? -10.725 0.225 35.338 1.00 10.81 166 VAL A O 1
ATOM 1305 N N . GLY A 1 167 ? -9.419 0.424 33.503 1.00 10.83 167 GLY A N 1
ATOM 1306 C CA . GLY A 1 167 ? -10.574 0.219 32.632 1.00 9.78 167 GLY A CA 1
ATOM 1307 C C . GLY A 1 167 ? -10.115 0.233 31.182 1.00 9.39 167 GLY A C 1
ATOM 1308 O O . GLY A 1 167 ? -8.926 0.267 30.888 1.00 9.72 167 GLY A O 1
ATOM 1309 N N . GLU A 1 168 ? -11.081 0.186 30.288 1.00 9.96 168 GLU A N 1
ATOM 1310 C CA . GLU A 1 168 ? -10.772 0.244 28.868 1.00 10.35 168 GLU A CA 1
ATOM 1311 C C . GLU A 1 168 ? -11.731 1.205 28.194 1.00 9.93 168 GLU A C 1
ATOM 1312 O O . GLU A 1 168 ? -12.838 1.450 28.679 1.00 9.12 168 GLU A O 1
ATOM 1318 N N . VAL A 1 169 ? -11.305 1.738 27.068 1.00 9.12 169 VAL A N 1
ATOM 1319 C CA . VAL A 1 169 ? -12.127 2.686 26.348 1.00 9.34 169 VAL A CA 1
ATOM 1320 C C . VAL A 1 169 ? -11.810 2.550 24.851 1.00 8.36 169 VAL A C 1
ATOM 1321 O O . VAL A 1 169 ? -10.658 2.403 24.485 1.00 7.85 169 VAL A O 1
ATOM 1325 N N . SER A 1 170 ? -12.839 2.621 24.019 1.00 8.15 170 SER A N 1
ATOM 1326 C CA . SER A 1 170 ? -12.677 2.513 22.561 1.00 7.95 170 SER A CA 1
ATOM 1327 C C . SER A 1 170 ? -13.431 3.635 21.889 1.00 8.11 170 SER A C 1
ATOM 1328 O O . SER A 1 170 ? -14.280 4.291 22.502 1.00 7.83 170 SER A O 1
ATOM 1331 N N . ILE A 1 171 ? -13.129 3.862 20.613 1.00 7.68 171 ILE A N 1
ATOM 1332 C CA . ILE A 1 171 ? -13.936 4.808 19.845 1.00 7.11 171 ILE A CA 1
ATOM 1333 C C . ILE A 1 171 ? -15.362 4.264 19.755 1.00 8.31 171 ILE A C 1
ATOM 1334 O O . ILE A 1 171 ? -16.323 4.968 20.098 1.00 8.21 171 ILE A O 1
ATOM 1339 N N . GLY A 1 172 ? -15.493 3.015 19.300 1.00 8.26 172 GLY A N 1
ATOM 1340 C CA . GLY A 1 172 ? -16.769 2.317 19.370 1.00 9.74 172 GLY A CA 1
ATOM 1341 C C . GLY A 1 172 ? -17.722 2.663 18.254 1.00 9.27 172 GLY A C 1
ATOM 1342 O O . GLY A 1 172 ? -18.853 2.153 18.215 1.00 10.59 172 GLY A O 1
ATOM 1343 N N . ASP A 1 173 ? -17.264 3.510 17.335 1.00 8.36 173 ASP A N 1
ATOM 1344 C CA . ASP A 1 173 ? -18.016 3.842 16.129 1.00 8.17 173 ASP A CA 1
ATOM 1345 C C . ASP A 1 173 ? -17.067 4.395 15.059 1.00 8.08 173 ASP A C 1
ATOM 1346 O O . ASP A 1 173 ? -15.845 4.361 15.231 1.00 7.23 173 ASP A O 1
ATOM 1351 N N . ARG A 1 174 ? -17.644 4.911 13.970 1.00 7.52 174 ARG A N 1
ATOM 1352 C CA . ARG A 1 174 ? -16.848 5.292 12.794 1.00 9.10 174 ARG A CA 1
ATOM 1353 C C . ARG A 1 174 ? -16.504 6.784 12.763 1.00 8.78 174 ARG A C 1
ATOM 1354 O O . ARG A 1 174 ? -16.243 7.352 11.680 1.00 8.24 174 ARG A O 1
ATOM 1362 N N . SER A 1 175 ? -16.478 7.392 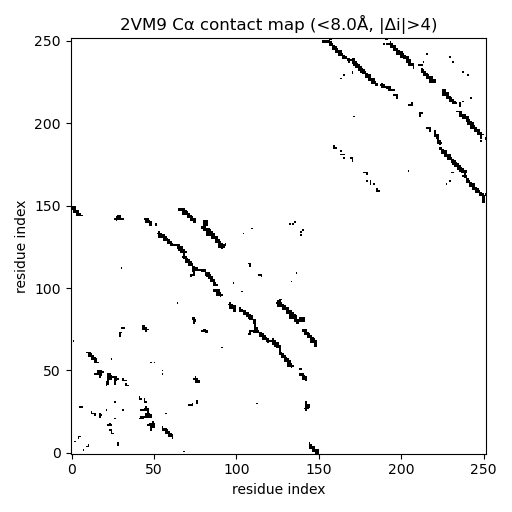13.944 1.00 8.20 175 SER A N 1
ATOM 1363 C CA . SER A 1 175 ? -16.223 8.818 14.101 1.00 9.49 175 SER A CA 1
ATOM 1364 C C . SER A 1 175 ? -14.945 9.299 13.413 1.00 9.30 175 SER A C 1
ATOM 1365 O O . SER A 1 175 ? -14.900 10.443 12.927 1.00 10.12 175 SER A O 1
ATOM 1368 N N . LEU A 1 176 ? -13.903 8.461 13.417 1.00 7.87 176 LEU A N 1
ATOM 1369 C CA . LEU A 1 176 ? -12.626 8.810 12.807 1.00 7.04 176 LEU A CA 1
ATOM 1370 C C . LEU A 1 176 ? -12.350 8.063 11.508 1.00 6.50 176 LEU A C 1
ATOM 1371 O O . LEU A 1 176 ? -11.228 8.111 10.974 1.00 7.05 176 LEU A O 1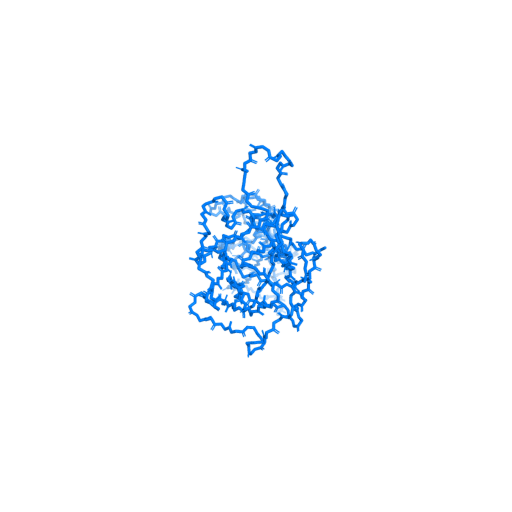
ATOM 1376 N N . ASN A 1 177 ? -13.376 7.413 10.990 1.00 5.52 177 ASN A N 1
ATOM 1377 C CA . ASN A 1 177 ? -13.227 6.546 9.828 1.00 6.39 177 ASN A CA 1
ATOM 1378 C C . ASN A 1 177 ? -13.358 7.238 8.470 1.00 6.75 177 ASN A C 1
ATOM 1379 O O . ASN A 1 177 ? -13.474 6.566 7.439 1.00 7.27 177 ASN A O 1
ATOM 1384 N N . SER A 1 178 ? -13.313 8.566 8.466 1.00 6.24 178 SER A N 1
ATOM 1385 C CA . SER A 1 178 ? -13.386 9.330 7.216 1.00 6.60 178 SER A CA 1
ATOM 1386 C C . SER A 1 178 ? -12.839 10.715 7.466 1.00 7.41 178 SER A C 1
ATOM 1387 O O . SER A 1 178 ? -12.713 11.133 8.611 1.00 6.40 178 SER A O 1
ATOM 1390 N N . GLY A 1 179 ? -12.550 11.442 6.390 1.00 7.14 179 GLY A N 1
ATOM 1391 C CA . GLY A 1 179 ? -12.132 12.830 6.539 1.00 7.55 179 GLY A CA 1
ATOM 1392 C C . GLY A 1 179 ? -10.665 13.098 6.311 1.00 8.28 179 GLY A C 1
ATOM 1393 O O . GLY A 1 179 ? -9.869 12.192 6.036 1.00 8.11 179 GLY A O 1
ATOM 1394 N N . THR A 1 180 ? -10.332 14.381 6.385 1.00 7.24 180 THR A N 1
ATOM 1395 C CA . THR A 1 180 ? -9.006 14.884 6.079 1.00 7.83 180 THR A CA 1
ATOM 1396 C C . THR A 1 180 ? -8.545 15.835 7.167 1.00 6.94 180 THR A C 1
ATOM 1397 O O . THR A 1 180 ? -9.357 16.544 7.764 1.00 6.96 180 THR A O 1
ATOM 1401 N N . GLY A 1 181 ? -7.235 15.856 7.398 1.00 6.45 181 GLY A N 1
ATOM 1402 C CA . GLY A 1 181 ? -6.616 16.738 8.391 1.00 6.72 181 GLY A CA 1
ATOM 1403 C C . GLY A 1 181 ? -6.766 16.194 9.801 1.00 7.64 181 GLY A C 1
ATOM 1404 O O . GLY A 1 181 ? -7.216 15.048 10.001 1.00 7.10 181 GLY A O 1
ATOM 1405 N N . SER A 1 182 ? -6.397 17.025 10.779 1.00 7.43 182 SER A N 1
ATOM 1406 C CA . SER A 1 182 ? -6.487 16.628 12.181 1.00 8.68 182 SER A CA 1
ATOM 1407 C C . SER A 1 182 ? -7.960 16.400 12.559 1.00 7.87 182 SER A C 1
ATOM 1408 O O . SER A 1 182 ? -8.827 17.254 12.336 1.00 7.53 182 SER A O 1
ATOM 1411 N N . ARG A 1 183 ? -8.226 15.230 13.118 1.00 7.32 183 ARG A N 1
ATOM 1412 C CA . ARG A 1 183 ? -9.579 14.808 13.445 1.00 7.83 183 ARG A CA 1
ATOM 1413 C C . ARG A 1 183 ? -9.539 14.112 14.798 1.00 8.47 183 ARG A C 1
ATOM 1414 O O . ARG A 1 183 ? -8.678 13.274 15.043 1.00 7.58 183 ARG A O 1
ATOM 1422 N N . THR A 1 184 ? -10.436 14.505 15.697 1.00 8.98 184 THR A N 1
ATOM 1423 C CA . THR A 1 184 ? -10.367 13.969 17.064 1.00 10.60 184 THR A CA 1
ATOM 1424 C C . THR A 1 184 ? -11.756 13.666 17.572 1.00 11.49 184 THR A C 1
ATOM 1425 O O . THR A 1 184 ? -12.742 14.276 17.134 1.00 13.07 184 THR A O 1
ATOM 1429 N N . ILE A 1 185 ? -11.852 12.697 18.460 1.00 11.41 185 ILE A N 1
ATOM 1430 C CA . ILE A 1 185 ? -13.108 12.459 19.172 1.00 12.01 185 ILE A CA 1
ATOM 1431 C C . ILE A 1 185 ? -12.771 12.181 20.622 1.00 12.58 185 ILE A C 1
ATOM 1432 O O . ILE A 1 185 ? -11.698 11.655 20.926 1.00 12.37 185 ILE A O 1
ATOM 1437 N N . VAL A 1 186 ? -13.682 12.549 21.502 1.00 11.34 186 VAL A N 1
ATOM 1438 C CA . VAL A 1 186 ? -13.436 12.407 22.915 1.00 11.79 186 VAL A CA 1
ATOM 1439 C C . VAL A 1 186 ? -14.404 11.352 23.412 1.00 11.68 186 VAL A C 1
ATOM 1440 O O . VAL A 1 186 ? -15.600 11.413 23.091 1.00 10.76 186 VAL A O 1
ATOM 1444 N N . ARG A 1 187 ? -13.893 10.404 24.184 1.00 10.60 187 ARG A N 1
ATOM 1445 C CA . ARG A 1 187 ? -14.748 9.501 24.937 1.00 11.14 187 ARG A CA 1
ATOM 1446 C C . ARG A 1 187 ? -14.561 9.818 26.400 1.00 12.53 187 ARG A C 1
ATOM 1447 O O . ARG A 1 187 ? -13.443 9.759 26.911 1.00 11.61 187 ARG A O 1
ATOM 1455 N N . HIS A 1 188 ? -15.660 10.150 27.084 1.00 13.26 188 HIS A N 1
ATOM 1456 C CA A HIS A 1 188 ? -15.531 10.429 28.499 0.50 13.77 188 HIS A CA 1
ATOM 1457 C CA B HIS A 1 188 ? -15.608 10.480 28.498 0.50 14.10 188 HIS A CA 1
ATOM 1458 C C . HIS A 1 188 ? -15.634 9.163 29.303 1.00 14.24 188 HIS A C 1
ATOM 1459 O O . HIS A 1 188 ? -16.517 8.327 29.090 1.00 15.94 188 HIS A O 1
ATOM 1472 N N . VAL A 1 189 ? -14.669 8.995 30.198 1.00 14.34 189 VAL A N 1
ATOM 1473 C CA . VAL A 1 189 ? -14.549 7.826 31.038 1.00 14.18 189 VAL A CA 1
ATOM 1474 C C . VAL A 1 189 ? -14.865 8.240 32.474 1.00 14.46 189 VAL A C 1
ATOM 1475 O O . VAL A 1 189 ? -14.326 9.210 32.979 1.00 13.14 189 VAL A O 1
ATOM 1479 N N . LYS A 1 190 ? -15.763 7.510 33.110 1.00 15.67 190 LYS A N 1
ATOM 1480 C CA . LYS A 1 190 ? -16.055 7.744 34.524 1.00 18.21 190 LYS A CA 1
ATOM 1481 C C . LYS A 1 190 ? -15.382 6.624 35.306 1.00 17.24 190 LYS A C 1
ATOM 1482 O O . LYS A 1 190 ? -15.533 5.451 34.957 1.00 18.19 190 LYS A O 1
ATOM 1488 N N . PHE A 1 191 ? -14.613 6.974 36.341 1.00 16.86 191 PHE A N 1
ATOM 1489 C CA . PHE A 1 191 ? -13.943 5.962 37.164 1.00 16.38 191 PHE A CA 1
ATOM 1490 C C . PHE A 1 191 ? -15.021 5.172 37.905 1.00 17.69 191 PHE A C 1
ATOM 1491 O O . PHE A 1 191 ? -16.041 5.748 38.275 1.00 18.18 191 PHE A O 1
ATOM 1499 N N . PRO A 1 192 ? -14.812 3.860 38.102 1.00 18.59 192 PRO A N 1
ATOM 1500 C CA . PRO A 1 192 ? -15.808 3.116 38.893 1.00 20.00 192 PRO A CA 1
ATOM 1501 C C . PRO A 1 192 ? -16.150 3.825 40.214 1.00 20.84 192 PRO A C 1
ATOM 1502 O O . PRO A 1 192 ? -17.328 3.900 40.584 1.00 21.62 192 PRO A O 1
ATOM 1506 N N . VAL A 1 193 ? -15.141 4.376 40.889 1.00 20.55 193 VAL A N 1
ATOM 1507 C CA . VAL A 1 193 ? -15.324 5.105 42.153 1.00 20.76 193 VAL A CA 1
ATOM 1508 C C . VAL A 1 193 ? -14.607 6.441 42.071 1.00 20.10 193 VAL A C 1
ATOM 1509 O O . VAL A 1 193 ? -13.532 6.523 41.466 1.00 20.14 193 VAL A O 1
ATOM 1513 N N . GLU A 1 194 ? -15.172 7.487 42.674 1.00 19.25 194 GLU A N 1
ATOM 1514 C CA . GLU A 1 194 ? -14.523 8.795 42.663 1.00 19.22 194 GLU A CA 1
ATOM 1515 C C . GLU A 1 194 ? -13.283 8.787 43.561 1.00 19.26 194 GLU A C 1
ATOM 1516 O O . GLU A 1 194 ? -13.327 8.293 44.698 1.00 19.96 194 GLU A O 1
ATOM 1522 N N . PHE A 1 195 ? -12.171 9.289 43.032 1.00 17.75 195 PHE A N 1
ATOM 1523 C CA . PHE A 1 195 ? -10.937 9.430 43.794 1.00 17.71 195 PHE A CA 1
ATOM 1524 C C . PHE A 1 195 ? -11.057 10.599 44.787 1.00 17.96 195 PHE A C 1
ATOM 1525 O O . PHE A 1 195 ? -11.850 11.527 44.586 1.00 17.69 195 PHE A O 1
ATOM 1533 N N . LEU A 1 196 ? -10.220 10.575 45.824 1.00 19.12 196 LEU A N 1
ATOM 1534 C CA . LEU A 1 196 ? -10.141 11.704 46.764 1.00 19.90 196 LEU A CA 1
ATOM 1535 C C . LEU A 1 196 ? -9.375 12.908 46.204 1.00 20.14 196 LEU A C 1
ATOM 1536 O O . LEU A 1 196 ? -9.661 14.064 46.552 1.00 21.40 196 LEU A O 1
ATOM 1541 N N . SER A 1 197 ? -8.405 12.650 45.324 1.00 18.92 197 SER A N 1
ATOM 1542 C CA . SER A 1 197 ? -7.689 13.731 44.647 1.00 18.07 197 SER A CA 1
ATOM 1543 C C . SER A 1 197 ? -7.491 13.325 43.179 1.00 16.86 197 SER A C 1
ATOM 1544 O O . SER A 1 197 ? -7.813 12.189 42.797 1.00 16.22 197 SER A O 1
ATOM 1547 N N . VAL A 1 198 ? -6.980 14.248 42.372 1.00 16.39 198 VAL A N 1
ATOM 1548 C CA . VAL A 1 198 ? -6.905 14.013 40.919 1.00 16.08 198 VAL A CA 1
ATOM 1549 C C . VAL A 1 198 ? -5.788 13.009 40.627 1.00 15.25 198 VAL A C 1
ATOM 1550 O O . VAL A 1 198 ? -4.630 13.217 41.019 1.00 15.68 198 VAL A O 1
ATOM 1554 N N . PRO A 1 199 ? -6.124 11.900 39.946 1.00 14.50 199 PRO A N 1
ATOM 1555 C CA . PRO A 1 199 ? -5.078 10.930 39.624 1.00 13.84 199 PRO A CA 1
ATOM 1556 C C . PRO A 1 199 ? -4.312 11.274 38.339 1.00 14.26 199 PRO A C 1
ATOM 1557 O O . PRO A 1 199 ? -4.666 12.225 37.641 1.00 14.44 199 PRO A O 1
ATOM 1561 N N . ILE A 1 200 ? -3.274 10.505 38.050 1.00 13.65 200 ILE A N 1
ATOM 1562 C CA . ILE A 1 200 ? -2.672 10.535 36.718 1.00 14.60 200 ILE A CA 1
ATOM 1563 C C . ILE A 1 200 ? -3.364 9.402 35.957 1.00 13.95 200 ILE A C 1
ATOM 1564 O O . ILE A 1 200 ? -3.987 8.517 36.577 1.00 14.72 200 ILE A O 1
ATOM 1569 N N . VAL A 1 201 ? -3.350 9.451 34.630 1.00 12.37 201 VAL A N 1
ATOM 1570 C CA . VAL A 1 201 ? -4.006 8.373 33.888 1.00 11.83 201 VAL A CA 1
ATOM 1571 C C . VAL A 1 201 ? -3.064 7.947 32.771 1.00 11.68 201 VAL A C 1
ATOM 1572 O O . VAL A 1 201 ? -2.796 8.713 31.831 1.00 13.66 201 VAL A O 1
ATOM 1576 N N . SER A 1 202 ? -2.595 6.710 32.886 1.00 10.54 202 SER A N 1
ATOM 1577 C CA A SER A 1 202 ? -1.686 6.121 31.909 0.50 9.44 202 SER A CA 1
ATOM 1578 C CA B SER A 1 202 ? -1.674 6.118 31.939 0.50 9.64 202 SER A CA 1
ATOM 1579 C C . SER A 1 202 ? -2.467 5.225 30.972 1.00 8.86 202 SER A C 1
ATOM 1580 O O . SER A 1 202 ? -3.426 4.571 31.382 1.00 8.27 202 SER A O 1
ATOM 1585 N N . ILE A 1 203 ? -2.071 5.192 29.701 1.00 7.35 203 ILE A N 1
ATOM 1586 C CA . ILE A 1 203 ? -2.857 4.441 28.713 1.00 6.74 203 ILE A CA 1
ATOM 1587 C C . ILE A 1 203 ? -1.961 3.608 27.788 1.00 6.90 203 ILE A C 1
ATOM 1588 O O . ILE A 1 203 ? -0.782 3.910 27.624 1.00 6.94 203 ILE A O 1
ATOM 1593 N N . GLY A 1 204 ? -2.534 2.565 27.204 1.00 5.70 204 GLY A N 1
ATOM 1594 C CA . GLY A 1 204 ? -1.790 1.715 26.287 1.00 5.68 204 GLY A CA 1
ATOM 1595 C C . GLY A 1 204 ? -2.743 1.109 25.290 1.00 5.83 204 GLY A C 1
ATOM 1596 O O . GLY A 1 204 ? -3.814 0.623 25.660 1.00 5.85 204 GLY A O 1
ATOM 1597 N N . CYS A 1 205 ? -2.342 1.087 24.027 1.00 5.75 205 CYS A N 1
ATOM 1598 C CA . CYS A 1 205 ? -3.262 0.620 22.980 1.00 5.44 205 CYS A CA 1
ATOM 1599 C C . CYS A 1 205 ? -3.315 -0.923 22.958 1.00 5.38 205 CYS A C 1
ATOM 1600 O O . CYS A 1 205 ? -2.275 -1.597 23.071 1.00 6.57 205 CYS A O 1
ATOM 1603 N N . LYS A 1 206 ? -4.530 -1.462 22.837 1.00 4.65 206 LYS A N 1
ATOM 1604 C CA . LYS A 1 206 ? -4.713 -2.908 22.667 1.00 4.79 206 LYS A CA 1
ATOM 1605 C C . LYS A 1 206 ? -5.547 -3.306 21.459 1.00 5.19 206 LYS A C 1
ATOM 1606 O O . LYS A 1 206 ? -5.877 -4.482 21.281 1.00 5.74 206 LYS A O 1
ATOM 1612 N N . LYS A 1 207 ? -5.882 -2.335 20.618 1.00 5.20 207 LYS A N 1
ATOM 1613 C CA . LYS A 1 207 ? -6.571 -2.655 19.370 1.00 5.24 207 LYS A CA 1
ATOM 1614 C C . LYS A 1 207 ? -6.376 -1.537 18.384 1.00 5.32 207 LYS A C 1
ATOM 1615 O O . LYS A 1 207 ? -6.624 -0.372 18.721 1.00 4.92 207 LYS A O 1
ATOM 1621 N N . VAL A 1 208 ? -5.931 -1.903 17.180 1.00 5.19 208 VAL A N 1
ATOM 1622 C CA . VAL A 1 208 ? -5.895 -0.975 16.057 1.00 5.39 208 VAL A CA 1
ATOM 1623 C C . VAL A 1 208 ? -6.720 -1.556 14.922 1.00 6.11 208 VAL A C 1
ATOM 1624 O O . VAL A 1 208 ? -6.499 -2.692 14.520 1.00 5.35 208 VAL A O 1
ATOM 1628 N N . ASP A 1 209 ? -7.678 -0.778 14.418 1.00 6.58 209 ASP A N 1
ATOM 1629 C CA . ASP A 1 209 ? -8.400 -1.164 13.217 1.00 6.41 209 ASP A CA 1
ATOM 1630 C C . ASP A 1 209 ? -8.416 0.134 12.410 1.00 6.61 209 ASP A C 1
ATOM 1631 O O . ASP A 1 209 ? -9.219 1.009 12.671 1.00 6.37 209 ASP A O 1
ATOM 1636 N N . ALA A 1 210 ? -7.470 0.276 11.489 1.00 5.64 210 ALA A N 1
ATOM 1637 C CA . ALA A 1 210 ? -7.226 1.580 10.826 1.00 5.90 210 ALA A CA 1
ATOM 1638 C C . ALA A 1 210 ? -6.568 1.403 9.482 1.00 6.34 210 ALA A C 1
ATOM 1639 O O . ALA A 1 210 ? -5.727 0.501 9.281 1.00 6.78 210 ALA A O 1
ATOM 1641 N N . HIS A 1 211 ? -6.892 2.317 8.576 1.00 5.83 211 HIS A N 1
ATOM 1642 C CA . HIS A 1 211 ? -6.319 2.269 7.258 1.00 5.68 211 HIS A CA 1
ATOM 1643 C C . HIS A 1 211 ? -5.140 3.222 7.218 1.00 5.57 211 HIS A C 1
ATOM 1644 O O . HIS A 1 211 ? -5.183 4.318 7.795 1.00 5.81 211 HIS A O 1
ATOM 1651 N N . THR A 1 212 ? -4.067 2.802 6.550 1.00 5.17 212 THR A N 1
ATOM 1652 C CA . THR A 1 212 ? -2.969 3.725 6.307 1.00 5.95 212 THR A CA 1
ATOM 1653 C C . THR A 1 212 ? -3.421 4.779 5.284 1.00 5.51 212 THR A C 1
ATOM 1654 O O . THR A 1 212 ? -4.408 4.576 4.546 1.00 6.01 212 THR A O 1
ATOM 1658 N N . ASP A 1 213 ? -2.700 5.889 5.262 1.00 5.75 213 ASP A N 1
ATOM 1659 C CA . ASP A 1 213 ? -2.913 6.977 4.300 1.00 5.31 213 ASP A CA 1
ATOM 1660 C C . ASP A 1 213 ? -1.739 6.870 3.329 1.00 5.84 213 ASP A C 1
ATOM 1661 O O . ASP A 1 213 ? -0.626 7.358 3.612 1.00 5.58 213 ASP A O 1
ATOM 1666 N N . ASN A 1 214 ? -1.989 6.187 2.202 1.00 6.15 214 ASN A N 1
ATOM 1667 C CA . ASN A 1 214 ? -0.937 5.799 1.291 1.00 7.21 214 ASN A CA 1
ATOM 1668 C C . ASN A 1 214 ? 0.283 5.283 2.062 1.00 6.45 214 ASN A C 1
ATOM 1669 O O . ASN A 1 214 ? 1.404 5.738 1.856 1.00 6.91 214 ASN A O 1
ATOM 1674 N N . GLY A 1 215 ? 0.036 4.331 2.953 1.00 6.60 215 GLY A N 1
ATOM 1675 C CA . GLY A 1 215 ? 1.151 3.693 3.674 1.00 6.80 215 GLY A CA 1
ATOM 1676 C C . GLY A 1 215 ? 1.541 4.304 5.010 1.00 6.16 215 GLY A C 1
ATOM 1677 O O . GLY A 1 215 ? 2.230 3.633 5.805 1.00 6.56 215 GLY A O 1
ATOM 1678 N N . GLN A 1 216 ? 1.130 5.552 5.274 1.00 5.74 216 GLN A N 1
ATOM 1679 C CA . GLN A 1 216 ? 1.435 6.178 6.585 1.00 4.90 216 GLN A CA 1
ATOM 1680 C C . GLN A 1 216 ? 0.321 5.853 7.599 1.00 4.78 216 GLN A C 1
ATOM 1681 O O . GLN A 1 216 ? -0.869 6.121 7.345 1.00 5.76 216 GLN A O 1
ATOM 1687 N N . MET A 1 217 ? 0.712 5.256 8.720 1.00 4.68 217 MET A N 1
ATOM 1688 C CA . MET A 1 217 ? -0.223 5.023 9.845 1.00 5.00 217 MET A CA 1
ATOM 1689 C C . MET A 1 217 ? -0.085 6.178 10.815 1.00 5.26 217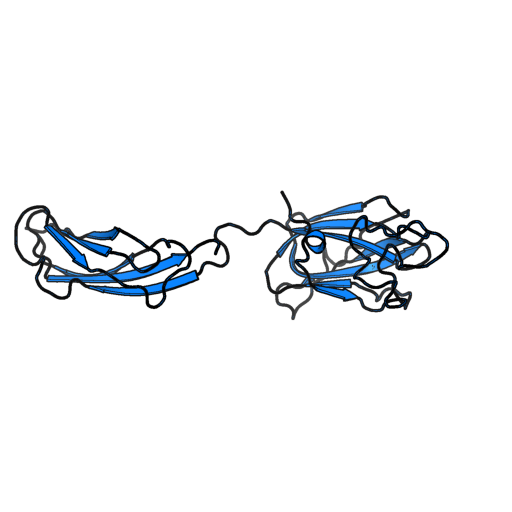 MET A C 1
ATOM 1690 O O . MET A 1 217 ? 1.030 6.534 11.195 1.00 5.50 217 MET A O 1
ATOM 1695 N N . ARG A 1 218 ? -1.222 6.733 11.244 1.00 5.46 218 ARG A N 1
ATOM 1696 C CA . ARG A 1 218 ? -1.235 7.862 12.182 1.00 5.35 218 ARG A CA 1
ATOM 1697 C C . ARG A 1 218 ? -2.391 7.630 13.152 1.00 5.50 218 ARG A C 1
ATOM 1698 O O . ARG A 1 218 ? -3.567 7.652 12.764 1.00 6.10 218 ARG A O 1
ATOM 1706 N N . TRP A 1 219 ? -2.059 7.330 14.395 1.00 6.16 219 TRP A N 1
ATOM 1707 C CA . TRP A 1 219 ? -3.076 7.302 15.426 1.00 5.84 219 TRP A CA 1
ATOM 1708 C C . TRP A 1 219 ? -2.454 7.729 16.750 1.00 5.93 219 TRP A C 1
ATOM 1709 O O . TRP A 1 219 ? -1.263 7.541 16.983 1.00 4.90 219 TRP A O 1
ATOM 1720 N N . GLU A 1 220 ? -3.264 8.308 17.614 1.00 6.85 220 GLU A N 1
ATOM 1721 C CA . GLU A 1 220 ? -2.752 8.684 18.934 1.00 6.91 220 GLU A CA 1
ATOM 1722 C C . GLU A 1 220 ? -3.937 8.676 19.914 1.00 7.19 220 GLU A C 1
ATOM 1723 O O . GLU A 1 220 ? -5.077 8.934 19.517 1.0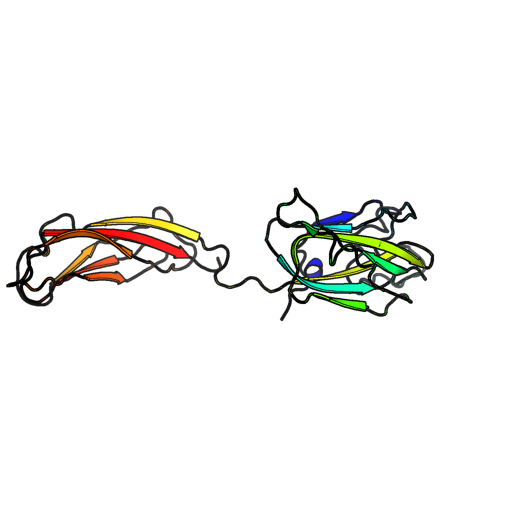0 6.46 220 GLU A O 1
ATOM 1729 N N . GLY A 1 221 ? -3.641 8.405 21.177 1.00 5.95 221 GLY A N 1
ATOM 1730 C CA . GLY A 1 221 ? -4.608 8.600 22.256 1.00 6.19 221 GLY A CA 1
ATOM 1731 C C . GLY A 1 221 ? -3.935 9.476 23.296 1.00 7.67 221 GLY A C 1
ATOM 1732 O O . GLY A 1 221 ? -2.702 9.386 23.502 1.00 5.72 221 GLY A O 1
ATOM 1733 N N . LYS A 1 222 ? -4.741 10.327 23.941 1.00 7.70 222 LYS A N 1
ATOM 1734 C CA . LYS A 1 222 ? -4.289 11.155 25.055 1.00 10.05 222 LYS A CA 1
ATOM 1735 C C . LYS A 1 222 ? -5.376 11.100 26.131 1.00 10.59 222 LYS A C 1
ATOM 1736 O O . LYS A 1 222 ? -6.576 11.177 25.819 1.00 10.58 222 LYS A O 1
ATOM 1742 N N . SER A 1 223 ? -4.948 10.976 27.382 1.00 10.78 223 SER A N 1
ATOM 1743 C CA . SER A 1 223 ? -5.857 11.192 28.508 1.00 10.46 223 SER A CA 1
ATOM 1744 C C . SER A 1 223 ? -5.780 12.679 28.883 1.00 11.15 223 SER A C 1
ATOM 1745 O O . SER A 1 223 ? -4.685 13.237 29.029 1.00 10.90 223 SER A O 1
ATOM 1748 N N . GLU A 1 224 ? -6.943 13.320 29.008 1.00 10.99 224 GLU A N 1
ATOM 1749 C CA . GLU A 1 224 ? -6.987 14.770 29.244 1.00 12.04 224 GLU A CA 1
ATOM 1750 C C . GLU A 1 224 ? -8.135 15.052 30.197 1.00 11.92 224 GLU A C 1
ATOM 1751 O O . GLU A 1 224 ? -8.976 14.178 30.426 1.00 10.26 224 GLU A O 1
ATOM 1757 N N . ASN A 1 225 ? -8.200 16.297 30.686 1.00 11.95 225 ASN A N 1
ATOM 1758 C CA . ASN A 1 225 ? -9.316 16.726 31.535 1.00 12.51 225 ASN A CA 1
ATOM 1759 C C . ASN A 1 225 ? -9.579 15.734 32.669 1.00 12.32 225 ASN A C 1
ATOM 1760 O O . ASN A 1 225 ? -10.718 15.355 32.936 1.00 11.95 225 ASN A O 1
ATOM 1765 N N . ILE A 1 226 ? -8.495 15.307 33.320 1.00 12.69 226 ILE A N 1
ATOM 1766 C CA . ILE A 1 226 ? -8.579 14.321 34.391 1.00 12.57 226 ILE A CA 1
ATOM 1767 C C . ILE A 1 226 ? -9.136 15.031 35.623 1.00 13.00 226 ILE A C 1
ATOM 1768 O O . ILE A 1 226 ? -8.678 16.100 35.981 1.00 13.60 226 ILE A O 1
ATOM 1773 N N . THR A 1 227 ? -10.140 14.431 36.230 1.00 13.86 227 THR A N 1
ATOM 1774 C CA . THR A 1 227 ? -10.717 14.938 37.496 1.00 14.32 227 THR A CA 1
ATOM 1775 C C . THR A 1 227 ? -10.723 13.803 38.515 1.00 15.03 227 THR A C 1
ATOM 1776 O O . THR A 1 227 ? -10.284 12.678 38.241 1.00 14.96 227 THR A O 1
ATOM 1780 N N . THR A 1 228 ? -11.250 14.081 39.709 1.00 14.77 228 THR A N 1
ATOM 1781 C CA . THR A 1 228 ? -11.450 13.011 40.648 1.00 14.85 228 THR A CA 1
ATOM 1782 C C . THR A 1 228 ? -12.442 11.973 40.151 1.00 14.11 228 THR A C 1
ATOM 1783 O O . THR A 1 228 ? -12.391 10.841 40.611 1.00 14.48 228 THR A O 1
ATOM 1787 N N . LYS A 1 229 ? -13.341 12.351 39.231 1.00 14.13 229 LYS A N 1
ATOM 1788 C CA . LYS A 1 229 ? -14.428 11.468 38.801 1.00 15.01 229 LYS A CA 1
ATOM 1789 C C . LYS A 1 229 ? -14.142 10.698 37.516 1.00 13.49 229 LYS A C 1
ATOM 1790 O O . LYS A 1 229 ? -14.741 9.664 37.271 1.00 13.33 229 LYS A O 1
ATOM 1796 N N . GLY A 1 230 ? -13.227 11.205 36.705 1.00 12.95 230 GLY A N 1
ATOM 1797 C CA . GLY A 1 230 ? -12.985 10.566 35.416 1.00 12.74 230 GLY A CA 1
ATOM 1798 C C . GLY A 1 230 ? -12.052 11.362 34.549 1.00 11.80 230 GLY A C 1
ATOM 1799 O O . GLY A 1 230 ? -11.335 12.227 35.025 1.00 11.54 230 GLY A O 1
ATOM 1800 N N . PHE A 1 231 ? -12.035 11.038 33.258 1.00 11.37 231 PHE A N 1
ATOM 1801 C CA . PHE A 1 231 ? -11.149 11.763 32.356 1.00 10.35 231 PHE A CA 1
ATOM 1802 C C . PHE A 1 231 ? -11.676 11.624 30.942 1.00 10.03 231 PHE A C 1
ATOM 1803 O O . PHE A 1 231 ? -12.633 10.886 30.699 1.00 10.59 231 PHE A O 1
ATOM 1811 N N . ASP A 1 232 ? -11.057 12.338 30.012 1.00 9.17 232 ASP A N 1
ATOM 1812 C CA . ASP A 1 232 ? -11.420 12.182 28.602 1.00 9.18 232 ASP A CA 1
ATOM 1813 C C . ASP A 1 232 ? -10.294 11.461 27.875 1.00 8.80 232 ASP A C 1
ATOM 1814 O O . ASP A 1 232 ? -9.131 11.861 27.986 1.00 9.65 232 ASP A O 1
ATOM 1819 N N . LEU A 1 233 ? -10.647 10.418 27.138 1.00 8.74 233 LEU A N 1
ATOM 1820 C CA . LEU A 1 233 ? -9.690 9.796 26.206 1.00 8.19 233 LEU A CA 1
ATOM 1821 C C . LEU A 1 233 ? -9.938 10.475 24.868 1.00 7.77 233 LEU A C 1
ATOM 1822 O O . LEU A 1 233 ? -11.012 10.311 24.271 1.00 7.63 233 LEU A O 1
ATOM 1827 N N . THR A 1 234 ? -8.976 11.285 24.436 1.00 7.19 234 THR A N 1
ATOM 1828 C CA . THR A 1 234 ? -9.090 11.935 23.159 1.00 7.19 234 THR A CA 1
ATOM 1829 C C . THR A 1 234 ? -8.383 11.023 22.147 1.00 7.22 234 THR A C 1
ATOM 1830 O O . THR A 1 234 ? -7.191 10.746 22.310 1.00 7.16 234 THR A O 1
ATOM 1834 N N . PHE A 1 235 ? -9.149 10.539 21.161 1.00 6.70 235 PHE A N 1
ATOM 1835 C CA . PHE A 1 235 ? -8.616 9.687 20.097 1.00 6.33 235 PHE A CA 1
ATOM 1836 C C . PHE A 1 235 ? -8.309 10.628 18.954 1.00 6.56 235 PHE A C 1
ATOM 1837 O O . PHE A 1 235 ? -9.128 11.492 18.624 1.00 6.84 235 PHE A O 1
ATOM 1845 N N . ILE A 1 236 ? -7.152 10.445 18.332 1.00 6.90 236 ILE A N 1
ATOM 1846 C CA . ILE A 1 236 ? -6.671 11.425 17.375 1.00 6.57 236 ILE A CA 1
ATOM 1847 C C . ILE A 1 236 ? -6.158 10.721 16.122 1.00 6.95 236 ILE A C 1
ATOM 1848 O O . ILE A 1 236 ? -5.443 9.715 16.228 1.00 7.20 236 ILE A O 1
ATOM 1853 N N . THR A 1 237 ? -6.519 11.249 14.953 1.00 5.80 237 THR A N 1
ATOM 1854 C CA . THR A 1 237 ? -5.785 10.922 13.744 1.00 5.39 237 THR A CA 1
ATOM 1855 C C . THR A 1 237 ? -5.563 12.211 12.947 1.00 5.98 237 THR A C 1
ATOM 1856 O O . THR A 1 237 ? -6.081 13.265 13.295 1.00 6.35 237 THR A O 1
ATOM 1860 N N . TRP A 1 238 ? -4.779 12.123 11.883 1.00 5.41 238 TRP A N 1
ATOM 1861 C CA . TRP A 1 238 ? -4.485 13.308 11.084 1.00 6.20 238 TRP A CA 1
ATOM 1862 C C . TRP A 1 238 ? -4.044 12.815 9.720 1.00 6.44 238 TRP A C 1
ATOM 1863 O O . TRP A 1 238 ? -4.283 11.636 9.378 1.00 5.71 238 TRP A O 1
ATOM 1874 N N . GLY A 1 239 ? -3.482 13.693 8.894 1.00 6.63 239 GLY A N 1
ATOM 1875 C CA . GLY A 1 239 ? -3.407 13.359 7.463 1.00 6.24 239 GLY A CA 1
ATOM 1876 C C . GLY A 1 239 ? -4.774 12.875 6.988 1.00 6.54 239 GLY A C 1
ATOM 1877 O O . GLY A 1 239 ? -5.808 13.373 7.448 1.00 7.54 239 GLY A O 1
ATOM 1878 N N . ASN A 1 240 ? -4.798 11.900 6.080 1.00 5.78 240 ASN A N 1
ATOM 1879 C CA . ASN A 1 240 ? -6.056 11.335 5.592 1.00 6.71 240 ASN A CA 1
ATOM 1880 C C . ASN A 1 240 ? -6.409 9.926 6.112 1.00 6.38 240 ASN A C 1
ATOM 1881 O O . ASN A 1 240 ? -7.259 9.239 5.548 1.00 6.15 240 ASN A O 1
ATOM 1886 N N . ASN A 1 241 ? -5.820 9.527 7.239 1.00 6.07 241 ASN A N 1
ATOM 1887 C CA . ASN A 1 241 ? -6.093 8.194 7.756 1.00 6.06 241 ASN A CA 1
ATOM 1888 C C . ASN A 1 241 ? -7.539 8.007 8.131 1.00 6.30 241 ASN A C 1
ATOM 1889 O O . ASN A 1 241 ? -8.114 8.858 8.800 1.00 7.48 241 ASN A O 1
ATOM 1894 N N . ALA A 1 242 ? -8.090 6.874 7.722 1.00 5.92 242 ALA A N 1
ATOM 1895 C CA . ALA A 1 242 ? -9.433 6.449 8.130 1.00 6.56 242 ALA A CA 1
ATOM 1896 C C . ALA A 1 242 ? -9.226 5.461 9.276 1.00 6.22 242 ALA A C 1
ATOM 1897 O O . ALA A 1 242 ? -8.747 4.336 9.071 1.00 5.64 242 ALA A O 1
ATOM 1899 N N . VAL A 1 243 ? -9.573 5.879 10.491 1.00 5.39 243 VAL A N 1
ATOM 1900 C CA . VAL A 1 243 ? -9.433 4.992 11.660 1.00 5.93 243 VAL A CA 1
ATOM 1901 C C . VAL A 1 243 ? -10.808 4.410 11.984 1.00 6.20 243 VAL A C 1
ATOM 1902 O O . VAL A 1 243 ? -11.744 5.161 12.246 1.00 6.00 243 VAL A O 1
ATOM 1906 N N . TYR A 1 244 ? -10.924 3.075 11.928 1.00 5.54 244 TYR A N 1
ATOM 1907 C CA . TYR A 1 244 ? -12.208 2.385 12.131 1.00 6.06 244 TYR A CA 1
ATOM 1908 C C . TYR A 1 244 ? -12.524 2.227 13.618 1.00 6.64 244 TYR A C 1
ATOM 1909 O O . TYR A 1 244 ? -13.643 2.517 14.071 1.00 7.49 244 TYR A O 1
ATOM 1918 N N . ASP A 1 245 ? -11.529 1.788 14.387 1.00 6.25 245 ASP A N 1
ATOM 1919 C CA . ASP A 1 245 ? -11.668 1.720 15.848 1.00 6.37 245 ASP A CA 1
ATOM 1920 C C . ASP A 1 245 ? -10.276 1.679 16.495 1.00 5.79 245 ASP A C 1
ATOM 1921 O O . ASP A 1 245 ? -9.279 1.299 15.853 1.00 5.09 245 ASP A O 1
ATOM 1926 N N . LEU A 1 246 ? -10.211 2.119 17.746 1.00 5.61 246 LEU A N 1
ATOM 1927 C CA . LEU A 1 246 ? -9.002 1.978 18.572 1.00 5.25 246 LEU A CA 1
ATOM 1928 C C . LEU A 1 246 ? -9.482 1.667 19.956 1.00 5.57 246 LEU A C 1
ATOM 1929 O O . LEU A 1 246 ? -10.543 2.176 20.367 1.00 5.17 246 LEU A O 1
ATOM 1934 N N . THR A 1 247 ? -8.694 0.887 20.696 1.00 5.58 247 THR A N 1
ATOM 1935 C CA . THR A 1 247 ? -9.012 0.594 22.099 1.00 5.78 247 THR A CA 1
ATOM 1936 C C . THR A 1 247 ? -7.782 0.828 22.957 1.00 6.42 247 THR A C 1
ATOM 1937 O O . THR A 1 247 ? -6.689 0.404 22.590 1.00 5.46 247 THR A O 1
ATOM 1941 N N . PHE A 1 248 ? -7.975 1.493 24.096 1.00 6.28 248 PHE A N 1
ATOM 1942 C CA . PHE A 1 248 ? -6.919 1.616 25.112 1.00 6.18 248 PHE A CA 1
ATOM 1943 C C . PHE A 1 248 ? -7.334 0.981 26.431 1.00 6.59 248 PHE A C 1
ATOM 1944 O O . PHE A 1 248 ? -8.493 1.110 26.857 1.00 7.27 248 PHE A O 1
ATOM 1952 N N . ASP A 1 249 ? -6.370 0.353 27.107 1.00 6.61 249 ASP A N 1
ATOM 1953 C CA . ASP A 1 249 ? -6.537 0.122 28.542 1.00 6.59 249 ASP A CA 1
ATOM 1954 C C . ASP A 1 249 ? -5.974 1.354 29.239 1.00 7.09 249 ASP A C 1
ATOM 1955 O O . ASP A 1 249 ? -4.989 1.949 28.781 1.00 7.19 249 ASP A O 1
ATOM 1960 N N . TYR A 1 250 ? -6.585 1.737 30.348 1.00 7.41 250 TYR A N 1
ATOM 1961 C CA . TYR A 1 250 ? -6.008 2.807 31.155 1.00 7.78 250 TYR A CA 1
ATOM 1962 C C . TYR A 1 250 ? -5.740 2.339 32.579 1.00 8.23 250 TYR A C 1
ATOM 1963 O O . TYR A 1 250 ? -6.417 1.430 33.092 1.00 8.38 250 TYR A O 1
ATOM 1972 N N . VAL A 1 251 ? -4.756 2.983 33.203 1.00 9.09 251 VAL A N 1
ATOM 1973 C CA . VAL A 1 251 ? -4.424 2.736 34.608 1.00 9.95 251 VAL A CA 1
ATOM 1974 C C . VAL A 1 251 ? -4.376 4.125 35.250 1.00 9.28 251 VAL A C 1
ATOM 1975 O O . VAL A 1 251 ? -3.526 4.938 34.901 1.00 9.79 251 VAL A O 1
ATOM 1979 N N . ALA A 1 252 ? -5.361 4.409 36.106 1.00 9.60 252 ALA A N 1
ATOM 1980 C CA . ALA A 1 252 ? -5.427 5.683 36.805 1.00 10.06 252 ALA A CA 1
ATOM 1981 C C . ALA A 1 252 ? -4.792 5.467 38.174 1.00 10.22 252 ALA A C 1
ATOM 1982 O O . ALA A 1 252 ? -5.176 4.528 38.893 1.00 10.60 252 ALA A O 1
ATOM 1984 N N . VAL A 1 253 ? -3.824 6.312 38.508 1.00 11.04 253 VAL A N 1
ATOM 1985 C CA . VAL A 1 253 ? -3.049 6.137 39.739 1.00 11.08 253 VAL A CA 1
ATOM 1986 C C . VAL A 1 253 ? -3.155 7.397 40.588 1.00 11.30 253 VAL A C 1
ATOM 1987 O O . VAL A 1 253 ? -2.876 8.499 40.128 1.00 10.49 253 VAL A O 1
ATOM 1991 N N . GLU A 1 254 ? -3.535 7.218 41.854 1.00 12.27 254 GLU A N 1
ATOM 1992 C CA . GLU A 1 254 ? -3.642 8.356 42.777 1.00 14.20 254 GLU A CA 1
ATOM 1993 C C . GLU A 1 254 ? -2.545 8.251 43.814 1.00 15.40 254 GLU A C 1
ATOM 1994 O O . GLU A 1 254 ? -2.421 7.216 44.469 1.00 14.78 254 GLU A O 1
ATOM 2000 N N . PHE A 1 255 ? -1.763 9.324 43.967 1.00 17.41 255 PHE A N 1
ATOM 2001 C CA . PHE A 1 255 ? -0.596 9.300 44.835 1.00 19.79 255 PHE A CA 1
ATOM 2002 C C . PHE A 1 255 ? -0.857 9.984 46.153 1.00 21.94 255 PHE A C 1
ATOM 2003 O O . PHE A 1 255 ? -1.650 10.925 46.229 1.00 21.90 255 PHE A O 1
ATOM 2011 N N . ASN A 1 256 ? -0.188 9.482 47.186 1.00 24.41 256 ASN A N 1
ATOM 2012 C CA . ASN A 1 256 ? 0.001 10.214 48.437 1.00 27.09 256 ASN A CA 1
ATOM 2013 C C . ASN A 1 256 ? -1.306 10.474 49.186 1.00 27.87 256 ASN A C 1
ATOM 2014 O O . ASN A 1 256 ? -1.428 11.457 49.930 1.00 28.18 256 ASN A O 1
ATOM 2019 N N . ASN A 1 257 ? -2.286 9.598 49.000 1.00 28.20 257 ASN A N 1
ATOM 2020 C CA . ASN A 1 257 ? -3.604 9.870 49.557 1.00 29.50 257 ASN A CA 1
ATOM 2021 C C . ASN A 1 257 ? -4.175 8.649 50.258 1.00 29.85 257 ASN A C 1
ATOM 2022 O O . ASN A 1 257 ? -3.462 7.646 50.444 1.00 29.66 257 ASN A O 1
#

Organism: Dictyostelium discoideum (NCBI:txid44689)

Radius of gyration: 29.67 Å; Cα contacts (8 Å, |Δi|>4): 675; chains: 1; bounding box: 46×32×95 Å

GO terms:
  GO:0070492 oligosaccharide binding (F, IDA)
  GO:0031982 vesicle (C, IDA)
  GO:0005737 cytoplasm (C, IDA)
  GO:0005829 cytosol (C, IDA)
  GO:0031160 spore wall (C, IDA)
  GO:0030246 carbohydrate binding (F, IDA)
  GO:0030247 polysaccharide binding (F, IDA)
  GO:0016936 galactoside binding (F, IDA)
  GO:0140582 adenylate cyclase-activating G protein-coupled cAMP receptor signaling pathway (P, IDA)
  GO:0098609 cell-cell adhesion (P, IDA)
  GO:0046871 N-acetylgalactosamine binding (F, IDA)
  GO:0007155 cell adhesion (P, IDA)
  GO:0045335 phagocytic vesicle (C, HDA)
  GO:0031012 extracellular matrix (C, HDA)
  GO:0007010 cytoskeleton organization (P, IMP)

Sequence (252 aa):
GSVSSCLANALLNLRSSTDYNADHGVKNSILNFSSNSKDASRFDGSESWSSSVLDKNQFIVAGSDSVKHFVAISTQGRGDHDQWVTSYKLRRYTLDNVNWVEEYNNNGEIINANKDRNSIVTINFNPPIKARSIAIHPQTYNNHISLRWELYALPVKSYSNPSVQVGEVSIGDRSLNSGTGSRTIVRHHVKFPVEFLSVPIVSSIGCKKVDAHTDNGQMRWEGKSENITTKGFDLTFITWGNNAVYDLTFDYVAVEFNN

B-factor: mean 12.21, std 7.87, range [3.41, 48.45]

Nearest PDB structures (foldseek):
  2vm9-assembly1_A  TM=1.004E+00  e=8.376E-48  Dictyostelium discoideum AX2
  2vme-assembly2_F  TM=9.958E-01  e=2.728E-44  Dictyostelium discoideum AX2
  2wn3-assembly1_A  TM=9.600E-01  e=1.226E-28  Dictyostelium discoideum AX2
  8ivx-assembly1_A  TM=5.152E-01  e=1.022E-08  Homo sapiens
  4bxs-assembly1_V  TM=5.176E-01  e=1.193E-07  Pseudonaja textilis

Solvent-accessible surface area: 13196 Å² total; per-residue (Å²): 116,52,35,34,2,23,65,89,92,96,19,117,43,143,18,34,44,50,127,73,81,64,17,5,28,146,3,0,52,25,92,46,71,38,42,145,65,111,102,138,108,48,2,0,7,0,0,1,0,52,69,75,47,142,101,8,40,0,24,0,11,32,132,62,60,19,71,0,34,8,0,3,1,3,0,11,12,41,96,74,32,38,2,44,10,0,52,1,74,49,1,65,75,74,119,96,78,72,82,39,89,151,11,72,93,5,120,10,1,177,54,79,88,63,79,42,62,41,94,4,134,114,52,8,102,0,72,11,0,2,0,32,0,23,70,76,47,101,21,0,0,0,6,0,4,0,42,5,84,66,120,118,79,138,32,125,60,52,77,30,91,26,105,16,33,4,57,59,99,53,2,47,80,47,107,31,92,32,74,27,74,64,121,15,146,2,92,104,93,14,151,40,90,5,74,14,61,53,37,48,107,90,68,60,25,130,54,29,159,61,101,75,53,84,68,15,95,30,67,103,51,65,32,127,0,0,19,0,10,0,22,0,101,24,85,0,28,0,97,11,0,10,7,60,5,62,0,21,10,89,116,109

Foldseek 3Di:
DWDFCVVVPNWDKDKPAALDPLQACVLAAAPRDDDPPPPDRNGWNWRFGNDDAQAIKMKIFDDDWWFWFKKKKFFIQPDWKGQQWWWKWFAAVVPDIDTPPNRDIGGHDDGGHDMDMDGDVRTDTHRMMMIGGGGMDPTHTMHMTIITHDDDQAPPKDKFKDKDKPPFQQQQFDAFKGKDKDWFFTPDFAPWFWDKAKDWDDFDKDADVPHDFKDWDWAPTTSTTTIIMIIGHGTIRTGMIMMMMMTIGTDD

Secondary structure (DSSP, 8-state):
--EETTTTT-SEEEES--SSGGGSGGG-BTT------TTS----SSEE-SS-STT--EEEEEEEEEEEEEEEEE--SSSS-EEEEEEEEEESSSS-EEEGGGGPPEE--SSSS--EEEEEEEEEEEEEEEEEEEEEESS-EEEEEEEEPPPPTTSS-EEEEEEEE--SSTTSS-SSSEEEEEEEE-SS--SS--EEEEEEEEEEE--BTTB---EEEEES--SSEEEEEEEE-TT--EEEEEEEEEEEE---

InterPro domains:
  IPR000421 Coagulation factor 5/8, C-terminal domain [PF00754] (39-151)
  IPR000421 Coagulation factor 5/8, C-terminal domain [PS01285] (51-80)
  IPR000421 Coagulation factor 5/8, C-terminal domain [PS50022] (10-154)
  IPR000421 Coagulation factor 5/8, C-terminal domain [SM00231] (23-154)
  IPR000421 Coagulation factor 5/8, C-terminal domain [cd00057] (26-153)
  IPR008979 Galactose-binding-like domain superfamily [SSF49785] (21-156)
  IPR019019 H-type lectin domain [PF09458] (187-253)
  IPR037221 H-type lectin domain superfamily [G3DSA:2.60.40.2080] (160-257)
  IPR037221 H-type lectin domain superfamily [SSF141086] (165-253)
  IPR052487 Galactose-binding lectin [PTHR46938] (4-256)

CATH classification: 2.60.120.260 (+1 more: 2.60.40.2080)